Protein AF-A0A7Y3X0Y6-F1 (afdb_monomer_lite)

Radius of gyration: 17.63 Å; chains: 1; bounding box: 47×35×53 Å

Sequence (212 aa):
MYELTIYFALLLGLVPVAFFYVRGGNIFSSQAQSFLPFLYLTAIASLYEFFGSIVAGLDVAIWFRLCGLLEFLALLYFFCSVLPAKIHRLLYGLAIIFAVEFVFFLFYGDMNEELFIDSILNCTTYSLIVASVMYYFVKCFDMLHFERALLDWTVFCFMEGTLFYYSSIFFLFLMAHSVLISSPGNFADYWALNVIAIIVFRTILIFGIWKG

Foldseek 3Di:
DLVVLLLVLLVLLCLLVVLCVVVPVVVADPLLCLLVLVSVLSNVVSVCCVCVCVVVVHDCLVVVLVSLVSNLVSLLSSLPSNDDPVCNVVSVVLVVVLVVLSVCCVVPNDPVCSLVSVLVSLVSSLVSLCSSLVVLVVVCVVPVVVVVSCPQLLSVLLSVLSNQLSVQVNVLSVCLVVCCVPPVPCSSVSCSSNSVSSVSSSVSNSVSSVPD

pLDDT: mean 88.31, std 9.41, range [53.31, 98.31]

Secondary structure (DSSP, 8-state):
-HHHHHHHHHHHHHHHHHHHHHH-GGGS-TTGGGGHHHHHHHHHHHHHIIIIIIIT----HHHHHHHHHHHHHHHHHHHHHHS-HHHHHHHHHHHHHHHHHHHHHHHH--GGGHHHHHHHHHHHHHHHHHHHHHHHHHHHHHTS-HHHHTT-HHHHHHHHHHHHHHHHHHHHHHHHHHHHHH-GGGHHHHHHHHHHHHHHHHHHHHHHHHH-

Structure (mmCIF, N/CA/C/O backbone):
data_AF-A0A7Y3X0Y6-F1
#
_entry.id   AF-A0A7Y3X0Y6-F1
#
loop_
_atom_site.group_PDB
_atom_site.id
_atom_site.type_symbol
_atom_site.label_atom_id
_atom_site.label_alt_id
_atom_site.label_comp_id
_atom_site.label_asym_id
_atom_site.label_entity_id
_atom_site.label_seq_id
_atom_site.pdbx_PDB_ins_code
_atom_site.Cartn_x
_atom_site.Cartn_y
_atom_site.Cartn_z
_atom_site.occupancy
_atom_site.B_iso_or_equiv
_atom_site.auth_seq_id
_atom_site.auth_comp_id
_atom_site.auth_asym_id
_atom_site.auth_atom_id
_atom_site.pdbx_PDB_model_num
ATOM 1 N N . MET A 1 1 ? 1.325 -19.456 -19.340 1.00 61.53 1 MET A N 1
ATOM 2 C CA . MET A 1 1 ? 0.761 -19.464 -17.967 1.00 61.53 1 MET A CA 1
ATOM 3 C C . MET A 1 1 ? 0.825 -18.083 -17.334 1.00 61.53 1 MET A C 1
ATOM 5 O O . MET A 1 1 ? -0.202 -17.643 -16.849 1.00 61.53 1 MET A O 1
ATOM 9 N N . TYR A 1 2 ? 1.965 -17.386 -17.408 1.00 76.25 2 TYR A N 1
ATOM 10 C CA . TYR A 1 2 ? 2.146 -16.022 -16.891 1.00 76.25 2 TYR A CA 1
ATOM 11 C C . TYR A 1 2 ? 1.049 -15.020 -17.313 1.00 76.25 2 TYR A C 1
ATOM 13 O O . TYR A 1 2 ? 0.434 -14.394 -16.457 1.00 76.25 2 TYR A O 1
ATOM 21 N N . GLU A 1 3 ? 0.711 -14.951 -18.605 1.00 81.75 3 GLU A N 1
ATOM 22 C CA . GLU A 1 3 ? -0.336 -14.039 -19.106 1.00 81.75 3 GLU A CA 1
ATOM 23 C C . GLU A 1 3 ? -1.727 -14.321 -18.519 1.00 81.75 3 GLU A C 1
ATOM 25 O O . GLU A 1 3 ? -2.442 -13.400 -18.135 1.00 81.75 3 GLU A O 1
ATOM 30 N N . LEU A 1 4 ? -2.105 -15.599 -18.391 1.00 85.75 4 LEU A N 1
ATOM 31 C CA . LEU A 1 4 ? -3.385 -15.986 -17.789 1.00 85.75 4 LEU A CA 1
ATOM 32 C C . LEU A 1 4 ? -3.462 -15.525 -16.326 1.00 85.75 4 LEU A C 1
ATOM 34 O O . LEU A 1 4 ? -4.505 -15.045 -15.883 1.00 85.75 4 LEU A O 1
ATOM 38 N N . THR A 1 5 ? -2.352 -15.641 -15.595 1.00 86.94 5 THR A N 1
ATOM 39 C CA . THR A 1 5 ? -2.242 -15.188 -14.206 1.00 86.94 5 THR A CA 1
ATOM 40 C C . THR A 1 5 ? -2.407 -13.671 -14.095 1.00 86.94 5 THR A C 1
ATOM 42 O O . THR A 1 5 ? -3.079 -13.211 -13.176 1.00 86.94 5 THR A O 1
ATOM 45 N N . ILE A 1 6 ? -1.875 -12.896 -15.048 1.00 87.25 6 ILE A N 1
ATOM 46 C CA . ILE A 1 6 ? -2.060 -11.436 -15.101 1.00 87.25 6 ILE A CA 1
ATOM 47 C C . ILE A 1 6 ? -3.533 -11.086 -15.314 1.00 87.25 6 ILE A C 1
ATOM 49 O O . ILE A 1 6 ? -4.098 -10.343 -14.517 1.00 87.25 6 ILE A O 1
ATOM 53 N N . TYR A 1 7 ? -4.194 -11.658 -16.327 1.00 90.19 7 TYR A N 1
ATOM 54 C CA . TYR A 1 7 ? -5.618 -11.382 -16.564 1.00 90.19 7 TYR A CA 1
ATOM 55 C C . TYR A 1 7 ? -6.486 -11.749 -15.358 1.00 90.19 7 TYR A C 1
ATOM 57 O O . TYR A 1 7 ? -7.403 -11.009 -14.996 1.00 90.19 7 TYR A O 1
ATOM 65 N N . PHE A 1 8 ? -6.175 -12.869 -14.703 1.00 92.12 8 PHE A N 1
ATOM 66 C CA . PHE A 1 8 ? -6.854 -13.271 -13.479 1.00 92.12 8 PHE A CA 1
ATOM 67 C C . PHE A 1 8 ? -6.624 -12.275 -12.336 1.00 92.12 8 PHE A C 1
ATOM 69 O O . PHE A 1 8 ? -7.583 -11.881 -11.669 1.00 92.12 8 PHE A O 1
ATOM 76 N N . ALA A 1 9 ? -5.382 -11.818 -12.140 1.00 91.75 9 ALA A N 1
ATOM 77 C CA . ALA A 1 9 ? -5.068 -10.787 -11.162 1.00 91.75 9 ALA A CA 1
ATOM 78 C C . ALA A 1 9 ? -5.879 -9.518 -11.443 1.00 91.75 9 ALA A C 1
ATOM 80 O O . ALA A 1 9 ? -6.598 -9.071 -10.552 1.00 91.75 9 ALA A O 1
ATOM 81 N N . LEU A 1 10 ? -5.853 -8.991 -12.673 1.00 91.19 10 LEU A N 1
ATOM 82 C CA . LEU A 1 10 ? -6.582 -7.784 -13.083 1.00 91.19 10 LEU A CA 1
ATOM 83 C C . LEU A 1 10 ? -8.082 -7.875 -12.785 1.00 91.19 10 LEU A C 1
ATOM 85 O O . LEU A 1 10 ? -8.639 -6.970 -12.163 1.00 91.19 10 LEU A O 1
ATOM 89 N N . LEU A 1 11 ? -8.721 -8.993 -13.140 1.00 92.38 11 LEU A N 1
ATOM 90 C CA . LEU A 1 11 ? -10.133 -9.231 -12.833 1.00 92.38 11 LEU A CA 1
ATOM 91 C C . LEU A 1 11 ? -10.400 -9.217 -11.324 1.00 92.38 11 LEU A C 1
ATOM 93 O O . LEU A 1 11 ? -11.337 -8.555 -10.874 1.00 92.38 11 LEU A O 1
ATOM 97 N N . LEU A 1 12 ? -9.549 -9.874 -10.528 1.00 92.88 12 LEU A N 1
ATOM 98 C CA . LEU A 1 12 ? -9.654 -9.847 -9.067 1.00 92.88 12 LEU A CA 1
ATOM 99 C C . LEU A 1 12 ? -9.509 -8.443 -8.474 1.00 92.88 12 LEU A C 1
ATOM 101 O O . LEU A 1 12 ? -9.930 -8.236 -7.344 1.00 92.88 12 LEU A O 1
ATOM 105 N N . GLY A 1 13 ? -8.941 -7.473 -9.193 1.00 90.19 13 GLY A N 1
ATOM 106 C CA . GLY A 1 13 ? -8.847 -6.090 -8.717 1.00 90.19 13 GLY A CA 1
ATOM 107 C C . GLY A 1 13 ? -10.196 -5.382 -8.633 1.00 90.19 13 GLY A C 1
ATOM 108 O O . GLY A 1 13 ? -10.366 -4.471 -7.828 1.00 90.19 13 GLY A O 1
ATOM 109 N N . LEU A 1 14 ? -11.174 -5.826 -9.426 1.00 93.19 14 LEU A N 1
ATOM 110 C CA . LEU A 1 14 ? -12.517 -5.239 -9.481 1.00 93.19 14 LEU A CA 1
ATOM 111 C C . LEU A 1 14 ? -13.475 -5.881 -8.471 1.00 93.19 14 LEU A C 1
ATOM 113 O O . LEU A 1 14 ? -14.423 -5.247 -8.005 1.00 93.19 14 LEU A O 1
ATOM 117 N N . VAL A 1 15 ? -13.227 -7.148 -8.127 1.00 92.62 15 VAL A N 1
ATOM 118 C CA . VAL A 1 15 ? -14.118 -7.964 -7.292 1.00 92.62 15 VAL A CA 1
ATOM 119 C C . VAL A 1 15 ? -14.339 -7.370 -5.892 1.00 92.62 15 VAL A C 1
ATOM 121 O O . VAL A 1 15 ? -15.501 -7.286 -5.494 1.00 92.62 15 VAL A O 1
ATOM 124 N N . PRO A 1 16 ? -13.314 -6.902 -5.149 1.00 89.50 16 PRO A N 1
ATOM 125 C CA . PRO A 1 16 ? -13.515 -6.308 -3.830 1.00 89.50 16 PRO A CA 1
ATOM 126 C C . PRO A 1 16 ? -14.486 -5.117 -3.843 1.00 89.50 16 PRO A C 1
ATOM 128 O O . PRO A 1 16 ? -15.364 -5.030 -2.985 1.00 89.50 16 PRO A O 1
ATOM 131 N N . VAL A 1 17 ? -14.379 -4.234 -4.846 1.00 90.50 17 VAL A N 1
ATOM 132 C CA . VAL A 1 17 ? -15.280 -3.079 -5.012 1.00 90.50 17 VAL A CA 1
ATOM 133 C C . VAL A 1 17 ? -16.704 -3.542 -5.307 1.00 90.50 17 VAL A C 1
ATOM 135 O O . VAL A 1 17 ? -17.650 -3.068 -4.679 1.00 90.50 17 VAL A O 1
ATOM 138 N N . ALA A 1 18 ? -16.870 -4.498 -6.225 1.00 89.75 18 ALA A N 1
ATOM 139 C CA . ALA A 1 18 ? -18.183 -5.047 -6.548 1.00 89.75 18 ALA A CA 1
ATOM 140 C C . ALA A 1 18 ? -18.858 -5.668 -5.311 1.00 89.75 18 ALA A C 1
ATOM 142 O O . ALA A 1 18 ? -20.023 -5.383 -5.034 1.00 89.75 18 ALA A O 1
ATOM 143 N N . PHE A 1 19 ? -18.115 -6.454 -4.526 1.00 87.12 19 PHE A N 1
ATOM 144 C CA . PHE A 1 19 ? -18.614 -7.054 -3.286 1.00 87.12 19 PHE A CA 1
ATOM 145 C C . PHE A 1 19 ? -19.021 -6.006 -2.248 1.00 87.12 19 PHE A C 1
ATOM 147 O O . PHE A 1 19 ? -20.079 -6.147 -1.631 1.00 87.12 19 PHE A O 1
ATOM 154 N N . PHE A 1 20 ? -18.228 -4.943 -2.087 1.00 85.81 20 PHE A N 1
ATOM 155 C CA . PHE A 1 20 ? -18.547 -3.853 -1.168 1.00 85.81 20 PHE A CA 1
ATOM 156 C C . PHE A 1 20 ? -19.907 -3.208 -1.490 1.00 85.81 20 PHE A C 1
ATOM 158 O O . PHE A 1 20 ? -20.727 -3.003 -0.592 1.00 85.81 20 PHE A O 1
ATOM 165 N N . TYR A 1 21 ? -20.195 -2.947 -2.770 1.00 85.56 21 TYR A N 1
ATOM 166 C CA . TYR A 1 21 ? -21.482 -2.375 -3.181 1.00 85.56 21 TYR A CA 1
ATOM 167 C C . TYR A 1 21 ? -22.651 -3.355 -3.060 1.00 85.56 21 TYR A C 1
ATOM 169 O O . TYR A 1 21 ? -23.726 -2.952 -2.618 1.00 85.56 21 TYR A O 1
ATOM 177 N N . VAL A 1 22 ? -22.454 -4.634 -3.401 1.00 85.81 22 VAL A N 1
ATOM 178 C CA . VAL A 1 22 ? -23.507 -5.662 -3.295 1.00 85.81 22 VAL A CA 1
ATOM 179 C C . VAL A 1 22 ? -23.954 -5.861 -1.847 1.00 85.81 22 VAL A C 1
ATOM 181 O O . VAL A 1 22 ? -25.141 -6.066 -1.598 1.00 85.81 22 VAL A O 1
ATOM 184 N N . ARG A 1 23 ? -23.034 -5.771 -0.879 1.00 80.19 23 ARG A N 1
ATOM 185 C CA . ARG A 1 23 ? -23.366 -5.944 0.542 1.00 80.19 23 ARG A CA 1
ATOM 186 C C . ARG A 1 23 ? -24.032 -4.719 1.177 1.00 80.19 23 ARG A C 1
ATOM 188 O O . ARG A 1 23 ? -24.592 -4.840 2.257 1.00 80.19 23 ARG A O 1
ATOM 195 N N . GLY A 1 24 ? -24.015 -3.566 0.507 1.00 67.00 24 GLY A N 1
ATOM 196 C CA . GLY A 1 24 ? -24.513 -2.303 1.043 1.00 67.00 24 GLY A CA 1
ATOM 197 C C . GLY A 1 24 ? -23.508 -1.676 2.011 1.00 67.00 24 GLY A C 1
ATOM 198 O O . GLY A 1 24 ? -23.430 -2.053 3.176 1.00 67.00 24 GLY A O 1
ATOM 199 N N . GLY A 1 25 ? -22.767 -0.666 1.540 1.00 66.06 25 GLY A N 1
ATOM 200 C CA . GLY A 1 25 ? -21.660 -0.015 2.265 1.00 66.06 25 GLY A CA 1
ATOM 201 C C . GLY A 1 25 ? -21.977 0.527 3.674 1.00 66.06 25 GLY A C 1
ATOM 202 O O . GLY A 1 25 ? -21.060 0.804 4.445 1.00 66.06 25 GLY A O 1
ATOM 203 N N . ASN A 1 26 ? -23.261 0.634 4.031 1.00 64.06 26 ASN A N 1
ATOM 204 C CA . ASN A 1 26 ? -23.749 1.074 5.342 1.00 64.06 26 ASN A CA 1
ATOM 205 C C . ASN A 1 26 ? -23.621 0.014 6.453 1.00 64.06 26 ASN A C 1
ATOM 207 O O . ASN A 1 26 ? -23.866 0.337 7.611 1.00 64.06 26 ASN A O 1
ATOM 211 N N . ILE A 1 27 ? -23.278 -1.236 6.119 1.00 73.62 27 ILE A N 1
ATOM 212 C CA . ILE A 1 27 ? -23.061 -2.308 7.108 1.00 73.62 27 ILE A CA 1
ATOM 213 C C . ILE A 1 27 ? -21.668 -2.200 7.752 1.00 73.62 27 ILE A C 1
ATOM 215 O O . ILE A 1 27 ? -21.468 -2.636 8.884 1.00 73.62 27 ILE A O 1
ATOM 219 N N . PHE A 1 28 ? -20.713 -1.576 7.059 1.00 77.62 28 PHE A N 1
ATOM 220 C CA . PHE A 1 28 ? -19.331 -1.468 7.515 1.00 77.62 28 PHE A CA 1
ATOM 221 C C . PHE A 1 28 ? -19.156 -0.365 8.561 1.00 77.62 28 PHE A C 1
ATOM 223 O O . PHE A 1 28 ? -19.753 0.709 8.466 1.00 77.62 28 PHE A O 1
ATOM 230 N N . SER A 1 29 ? -18.285 -0.616 9.540 1.00 78.62 29 SER A N 1
ATOM 231 C CA . SER A 1 29 ? -17.882 0.393 10.519 1.00 78.62 29 SER A CA 1
ATOM 232 C C . SER A 1 29 ? -17.194 1.582 9.828 1.00 78.62 29 SER A C 1
ATOM 234 O O . SER A 1 29 ? -16.649 1.456 8.729 1.00 78.62 29 SER A O 1
ATOM 236 N N . SER A 1 30 ? -17.149 2.747 10.482 1.00 80.12 30 SER A N 1
ATOM 237 C CA . SER A 1 30 ? -16.399 3.901 9.958 1.00 80.12 30 SER A CA 1
ATOM 238 C C . SER A 1 30 ? -14.904 3.604 9.780 1.00 80.12 30 SER A C 1
ATOM 240 O O . SER A 1 30 ? -14.264 4.164 8.892 1.00 80.12 30 SER A O 1
ATOM 242 N N . GLN A 1 31 ? -14.353 2.695 10.590 1.00 80.94 31 GLN A N 1
ATOM 243 C CA . GLN A 1 31 ? -12.973 2.227 10.474 1.00 80.94 31 GLN A CA 1
ATOM 244 C C . GLN A 1 31 ? -12.796 1.331 9.247 1.00 80.94 31 GLN A C 1
ATOM 246 O O . GLN A 1 31 ? -11.868 1.546 8.473 1.00 80.94 31 GLN A O 1
ATOM 251 N N . ALA A 1 32 ? -13.713 0.397 9.001 1.00 81.19 32 ALA A N 1
ATOM 252 C CA . ALA A 1 32 ? -13.716 -0.406 7.785 1.00 81.19 32 ALA A CA 1
ATOM 253 C C . ALA A 1 32 ? -13.906 0.471 6.535 1.00 81.19 32 ALA A C 1
ATOM 255 O O . ALA A 1 32 ? -13.242 0.275 5.531 1.00 81.19 32 ALA A O 1
ATOM 256 N N . GLN A 1 33 ? -14.703 1.536 6.577 1.00 86.88 33 GLN A N 1
ATOM 257 C CA . GLN A 1 33 ? -14.815 2.435 5.420 1.00 86.88 33 GLN A CA 1
ATOM 258 C C . GLN A 1 33 ? -13.504 3.172 5.080 1.00 86.88 33 GLN A C 1
ATOM 260 O O . GLN A 1 33 ? -13.340 3.644 3.955 1.00 86.88 33 GLN A O 1
ATOM 265 N N . SER A 1 34 ? -12.535 3.235 6.001 1.00 89.56 34 SER A N 1
ATOM 266 C CA . SER A 1 34 ? -11.275 3.946 5.767 1.00 89.56 34 SER A CA 1
ATOM 267 C C . SER A 1 34 ? -10.319 3.257 4.780 1.00 89.56 34 SER A C 1
ATOM 269 O O . SER A 1 34 ? -9.440 3.933 4.250 1.00 89.56 34 SER A O 1
ATOM 271 N N . PHE A 1 35 ? -10.498 1.965 4.452 1.00 90.00 35 PHE A N 1
ATOM 272 C CA . PHE A 1 35 ? -9.704 1.312 3.391 1.00 90.00 35 PHE A CA 1
ATOM 273 C C . PHE A 1 35 ? -10.297 1.508 1.983 1.00 90.00 35 PHE A C 1
ATOM 275 O O . PHE A 1 35 ? -9.679 1.115 0.993 1.00 90.00 35 PHE A O 1
ATOM 282 N N . LEU A 1 36 ? -11.470 2.142 1.848 1.00 91.75 36 LEU A N 1
ATOM 283 C CA . LEU A 1 36 ? -12.112 2.371 0.547 1.00 91.75 36 LEU A CA 1
ATOM 284 C C . LEU A 1 36 ? -11.246 3.114 -0.478 1.00 91.75 36 LEU A C 1
ATOM 286 O O . LEU A 1 36 ? -11.256 2.696 -1.637 1.00 91.75 36 LEU A O 1
ATOM 290 N N . PRO A 1 37 ? -10.475 4.161 -0.117 1.00 94.69 37 PRO A N 1
ATOM 291 C CA . PRO A 1 37 ? -9.575 4.806 -1.070 1.00 94.69 37 PRO A CA 1
ATOM 292 C C . PRO A 1 37 ? -8.598 3.811 -1.707 1.00 94.69 37 PRO A C 1
ATOM 294 O O . PRO A 1 37 ? -8.407 3.831 -2.920 1.00 94.69 37 PRO A O 1
ATOM 297 N N . PHE A 1 38 ? -8.057 2.887 -0.910 1.00 94.62 38 PHE A N 1
ATOM 298 C CA . PHE A 1 38 ? -7.160 1.834 -1.385 1.00 94.62 38 PHE A CA 1
ATOM 299 C C . PHE A 1 38 ? -7.887 0.839 -2.306 1.00 94.62 38 PHE A C 1
ATOM 301 O O . PHE A 1 38 ? -7.361 0.427 -3.341 1.00 94.62 38 PHE A O 1
ATOM 308 N N . LEU A 1 39 ? -9.130 0.487 -1.964 1.00 93.50 39 LEU A N 1
ATOM 309 C CA . LEU A 1 39 ? -9.974 -0.405 -2.760 1.00 93.50 39 LEU A CA 1
ATOM 310 C C . LEU A 1 39 ? -10.259 0.167 -4.157 1.00 93.50 39 LEU A C 1
ATOM 312 O O . LEU A 1 39 ? -10.081 -0.518 -5.165 1.00 93.50 39 LEU A O 1
ATOM 316 N N . TYR A 1 40 ? -10.680 1.433 -4.214 1.00 94.44 40 TYR A N 1
ATOM 317 C CA . TYR A 1 40 ? -10.942 2.119 -5.476 1.00 94.44 40 TYR A CA 1
ATOM 318 C C . TYR A 1 40 ? -9.671 2.275 -6.293 1.00 94.44 40 TYR A C 1
ATOM 320 O O . TYR A 1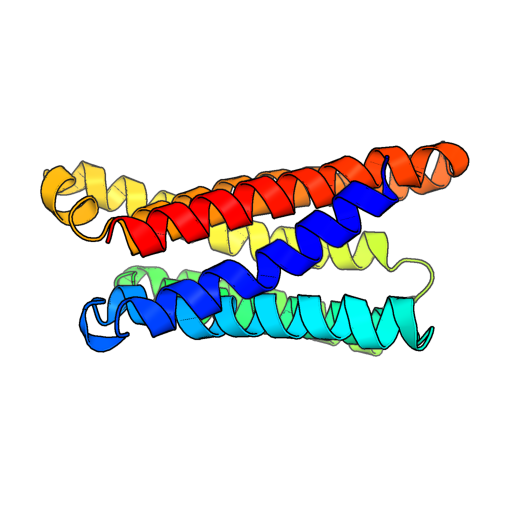 40 ? -9.700 2.034 -7.497 1.00 94.44 40 TYR A O 1
ATOM 328 N N . LEU A 1 41 ? -8.555 2.616 -5.648 1.00 94.75 41 LEU A N 1
ATOM 329 C CA . LEU A 1 41 ? -7.272 2.723 -6.324 1.00 94.75 41 LEU A CA 1
ATOM 330 C C . LEU A 1 41 ? -6.856 1.390 -6.956 1.00 94.75 41 LEU A C 1
ATOM 332 O O . LEU A 1 41 ? -6.487 1.371 -8.124 1.00 94.75 41 LEU A O 1
ATOM 336 N N . THR A 1 42 ? -7.018 0.273 -6.243 1.00 93.00 42 THR A N 1
ATOM 337 C CA . THR A 1 42 ? -6.726 -1.075 -6.765 1.00 93.00 42 THR A CA 1
ATOM 338 C C . THR A 1 42 ? -7.568 -1.404 -8.003 1.00 93.00 42 THR A C 1
ATOM 340 O O . THR A 1 42 ? -7.062 -1.959 -8.986 1.00 93.00 42 THR A O 1
ATOM 343 N N . ALA A 1 43 ? -8.855 -1.051 -7.980 1.00 94.38 43 ALA A N 1
ATOM 344 C CA . ALA A 1 43 ? -9.749 -1.266 -9.112 1.00 94.38 43 ALA A CA 1
ATOM 345 C C . ALA A 1 43 ? -9.388 -0.368 -10.304 1.00 94.38 43 ALA A C 1
ATOM 347 O O . ALA A 1 43 ? -9.289 -0.859 -11.427 1.00 94.38 43 ALA A O 1
ATOM 348 N N . ILE A 1 44 ? -9.137 0.923 -10.067 1.00 93.81 44 ILE A N 1
ATOM 349 C CA . ILE A 1 44 ? -8.737 1.887 -11.102 1.00 93.81 44 ILE A CA 1
ATOM 350 C C . ILE A 1 44 ? -7.402 1.477 -11.730 1.00 93.81 44 ILE A C 1
ATOM 352 O O . ILE A 1 44 ? -7.297 1.464 -12.954 1.00 93.81 44 ILE A O 1
ATOM 356 N N . ALA A 1 45 ? -6.415 1.084 -10.922 1.00 91.62 45 ALA A N 1
ATOM 357 C CA . ALA A 1 45 ? -5.131 0.591 -11.405 1.00 91.62 45 ALA A CA 1
ATOM 358 C C . ALA A 1 45 ? -5.310 -0.649 -12.292 1.00 91.62 45 ALA A C 1
ATOM 360 O O . ALA A 1 45 ? -4.748 -0.702 -13.380 1.00 91.62 45 ALA A O 1
ATOM 361 N N . SER A 1 46 ? -6.173 -1.591 -11.894 1.00 92.25 46 SER A N 1
ATOM 362 C CA . SER A 1 46 ? -6.451 -2.797 -12.689 1.00 92.25 46 SER A CA 1
ATOM 363 C C . SER A 1 46 ? -7.169 -2.484 -14.010 1.00 92.25 46 SER A C 1
ATOM 365 O O . SER A 1 46 ? -6.866 -3.089 -15.036 1.00 92.25 46 SER A O 1
ATOM 367 N N . LEU A 1 47 ? -8.103 -1.524 -14.016 1.00 92.38 47 LEU A N 1
ATOM 368 C CA . LEU A 1 47 ? -8.741 -1.057 -15.252 1.00 92.38 47 LEU A CA 1
ATOM 369 C C . LEU A 1 47 ? -7.731 -0.366 -16.167 1.00 92.38 47 LEU A C 1
ATOM 371 O O . LEU A 1 47 ? -7.728 -0.618 -17.369 1.00 92.38 47 LEU A O 1
ATOM 375 N N . TYR A 1 48 ? -6.881 0.497 -15.613 1.00 90.38 48 TYR A N 1
ATOM 376 C CA . TYR A 1 48 ? -5.881 1.210 -16.396 1.00 90.38 48 TYR A CA 1
ATOM 377 C C . TYR A 1 48 ? -4.830 0.262 -16.970 1.00 90.38 48 TYR A C 1
ATOM 379 O O . TYR A 1 48 ? -4.476 0.383 -18.136 1.00 90.38 48 TYR A O 1
ATOM 387 N N . GLU A 1 49 ? -4.360 -0.716 -16.203 1.00 88.56 49 GLU A N 1
ATOM 388 C CA . GLU A 1 49 ? -3.415 -1.711 -16.705 1.00 88.56 49 GLU A CA 1
ATOM 389 C C . GLU A 1 49 ? -4.035 -2.527 -17.851 1.00 88.56 49 GLU A C 1
ATOM 391 O O . GLU A 1 49 ? -3.414 -2.699 -18.900 1.00 88.56 49 GLU A O 1
ATOM 396 N N . PHE A 1 50 ? -5.305 -2.924 -17.727 1.00 89.69 50 PHE A N 1
ATOM 397 C CA . PHE A 1 50 ? -6.009 -3.622 -18.801 1.00 89.69 50 PHE A CA 1
ATOM 398 C C . PHE A 1 50 ? -6.215 -2.748 -20.053 1.00 89.69 50 PHE A C 1
ATOM 400 O O . PHE A 1 50 ? -5.817 -3.126 -21.153 1.00 89.69 50 PHE A O 1
ATOM 407 N N . PHE A 1 51 ? -6.836 -1.574 -19.915 1.00 89.75 51 PHE A N 1
ATOM 408 C CA . PHE A 1 51 ? -7.199 -0.737 -21.064 1.00 89.75 51 PHE A CA 1
ATOM 409 C C . PHE A 1 51 ? -6.034 0.100 -21.598 1.00 89.75 51 PHE A C 1
ATOM 411 O O . PHE A 1 51 ? -5.859 0.218 -22.808 1.00 89.75 51 PHE A O 1
ATOM 418 N N . GLY A 1 52 ? -5.249 0.698 -20.709 1.00 85.75 52 GLY A N 1
ATOM 419 C CA . GLY A 1 52 ? -4.127 1.564 -21.052 1.00 85.75 52 GLY A CA 1
ATOM 420 C C . GLY A 1 52 ? -2.917 0.771 -21.528 1.00 85.75 52 GLY A C 1
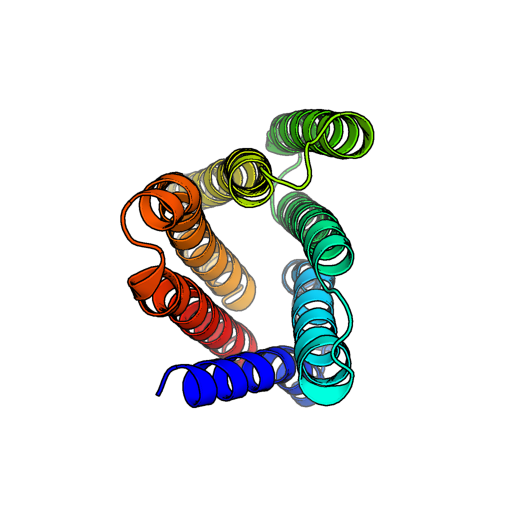ATOM 421 O O . GLY A 1 52 ? -2.417 1.028 -22.620 1.00 85.75 52 GLY A O 1
ATOM 422 N N . SER A 1 53 ? -2.476 -0.218 -20.747 1.00 85.56 53 SER A N 1
ATOM 423 C CA . SER A 1 53 ? -1.268 -0.980 -21.085 1.00 85.56 53 SER A CA 1
ATOM 424 C C . SER A 1 53 ? -1.538 -2.042 -22.144 1.00 85.56 53 SER A C 1
ATOM 426 O O . SER A 1 53 ? -0.964 -1.992 -23.227 1.00 85.56 53 SER A O 1
ATOM 428 N N . ILE A 1 54 ? -2.444 -2.987 -21.866 1.00 85.56 54 ILE A N 1
ATOM 429 C CA . ILE A 1 54 ? -2.610 -4.174 -22.718 1.00 85.56 54 ILE A CA 1
ATOM 430 C C . ILE A 1 54 ? -3.325 -3.828 -24.028 1.00 85.56 54 ILE A C 1
ATOM 432 O O . ILE A 1 54 ? -2.883 -4.242 -25.097 1.00 85.56 54 ILE A O 1
ATOM 436 N N . VAL A 1 55 ? -4.433 -3.080 -23.965 1.00 87.81 55 VAL A N 1
ATOM 437 C CA . VAL A 1 55 ? -5.228 -2.764 -25.166 1.00 87.81 55 VAL A CA 1
ATOM 438 C C . VAL A 1 55 ? -4.622 -1.611 -25.969 1.00 87.81 55 VAL A C 1
ATOM 440 O O . VAL A 1 55 ? -4.549 -1.703 -27.194 1.00 87.81 55 VAL A O 1
ATOM 443 N N . ALA A 1 56 ? -4.212 -0.524 -25.308 1.00 86.62 56 ALA A N 1
ATOM 444 C CA . ALA A 1 56 ? -3.746 0.689 -25.982 1.00 86.62 56 ALA A CA 1
ATOM 445 C C . ALA A 1 56 ? -2.215 0.797 -26.124 1.00 86.62 56 ALA A C 1
ATOM 447 O O . ALA A 1 56 ? -1.753 1.662 -26.868 1.00 86.62 56 ALA A O 1
ATOM 448 N N . GLY A 1 57 ? -1.429 -0.057 -25.456 1.00 84.06 57 GLY A N 1
ATOM 449 C CA . GLY A 1 57 ? 0.036 -0.041 -25.539 1.00 84.06 57 GLY A CA 1
ATOM 450 C C . GLY A 1 57 ? 0.677 1.225 -24.964 1.00 84.06 57 GLY A C 1
ATOM 451 O O . GLY A 1 57 ? 1.764 1.605 -25.398 1.00 84.06 57 GLY A O 1
ATOM 452 N N . LEU A 1 58 ? -0.007 1.922 -24.050 1.00 85.69 58 LEU A N 1
ATOM 453 C CA . LEU A 1 58 ? 0.501 3.151 -23.445 1.00 85.69 58 LEU A CA 1
ATOM 454 C C . LEU A 1 58 ? 1.635 2.844 -22.467 1.00 85.69 58 LEU A C 1
ATOM 456 O O . LEU A 1 58 ? 1.580 1.860 -21.725 1.00 85.69 58 LEU A O 1
ATOM 460 N N . ASP A 1 59 ? 2.629 3.733 -22.436 1.00 80.31 59 ASP A N 1
ATOM 461 C CA . ASP A 1 59 ? 3.641 3.715 -21.388 1.00 80.31 59 ASP A CA 1
ATOM 462 C C . ASP A 1 59 ? 2.975 3.951 -20.026 1.00 80.31 59 ASP A C 1
ATOM 464 O O . ASP A 1 59 ? 2.220 4.902 -19.811 1.00 80.31 59 ASP A O 1
ATOM 468 N N . VAL A 1 60 ? 3.249 3.025 -19.121 1.00 80.00 60 VAL A N 1
ATOM 469 C CA . VAL A 1 60 ? 2.635 2.885 -17.808 1.00 80.00 60 VAL A CA 1
ATOM 470 C C . VAL A 1 60 ? 3.566 3.331 -16.683 1.00 80.00 60 VAL A C 1
ATOM 472 O O . VAL A 1 60 ? 3.110 3.411 -15.545 1.00 80.00 60 VAL A O 1
ATOM 475 N N . ALA A 1 61 ? 4.833 3.661 -16.957 1.00 80.06 61 ALA A N 1
ATOM 476 C CA . ALA A 1 61 ? 5.823 3.953 -15.916 1.00 80.06 61 ALA A CA 1
ATOM 477 C C . ALA A 1 61 ? 5.386 5.109 -14.995 1.00 80.06 61 ALA A C 1
ATOM 479 O O . ALA A 1 61 ? 5.304 4.965 -13.772 1.00 80.06 61 ALA A O 1
ATOM 480 N N . ILE A 1 62 ? 4.996 6.246 -15.584 1.00 79.69 62 ILE A N 1
ATOM 481 C CA . ILE A 1 62 ? 4.508 7.417 -14.832 1.00 79.69 62 ILE A CA 1
ATOM 482 C C . ILE A 1 62 ? 3.219 7.083 -14.070 1.00 79.69 62 ILE A C 1
ATOM 484 O O . ILE A 1 62 ? 3.031 7.524 -12.934 1.00 79.69 62 ILE A O 1
ATOM 488 N N . TRP A 1 63 ? 2.334 6.293 -14.682 1.00 85.00 63 TRP A N 1
ATOM 489 C CA . TRP A 1 63 ? 1.081 5.882 -14.060 1.00 85.00 63 TRP A CA 1
ATOM 490 C C . TRP A 1 63 ? 1.313 4.997 -12.831 1.00 85.00 63 TRP A C 1
ATOM 492 O O . TRP A 1 63 ? 0.717 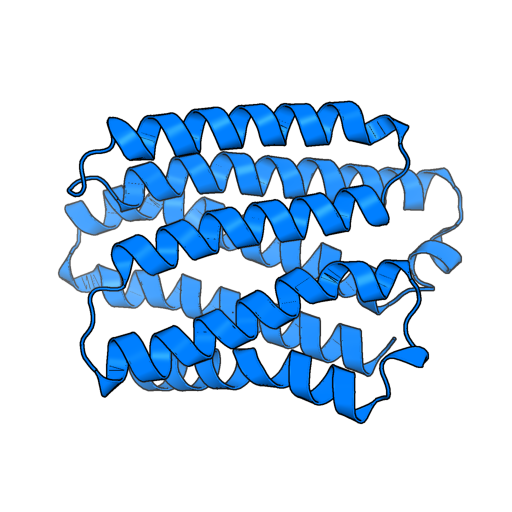5.251 -11.784 1.00 85.00 63 TRP A O 1
ATOM 502 N N . PHE A 1 64 ? 2.205 4.009 -12.920 1.00 82.69 64 PHE A N 1
ATOM 503 C CA . PHE A 1 64 ? 2.557 3.152 -11.788 1.00 82.69 64 PHE A CA 1
ATOM 504 C C . PHE A 1 64 ? 3.224 3.943 -10.662 1.00 82.69 64 PHE A C 1
ATOM 506 O O . PHE A 1 64 ? 2.874 3.747 -9.499 1.00 82.69 64 PHE A O 1
ATOM 513 N N . ARG A 1 65 ? 4.089 4.914 -10.984 1.00 86.50 65 ARG A N 1
ATOM 514 C CA . ARG A 1 65 ? 4.685 5.801 -9.973 1.00 86.50 65 ARG A CA 1
ATOM 515 C C . ARG A 1 65 ? 3.635 6.651 -9.253 1.00 86.50 65 ARG A C 1
ATOM 517 O O . ARG A 1 65 ? 3.685 6.797 -8.032 1.00 86.50 65 ARG A O 1
ATOM 524 N N . LEU A 1 66 ? 2.656 7.183 -9.989 1.00 89.81 66 LEU A N 1
ATOM 525 C CA . LEU A 1 66 ? 1.531 7.907 -9.394 1.00 89.81 66 LEU A CA 1
ATOM 526 C C . LEU A 1 66 ? 0.657 6.983 -8.533 1.00 89.81 66 LEU A C 1
ATOM 528 O O . LEU A 1 66 ? 0.245 7.384 -7.445 1.00 89.81 66 LEU A O 1
ATOM 532 N N . CYS A 1 67 ? 0.409 5.750 -8.982 1.00 90.81 67 CYS A N 1
ATOM 533 C CA . CYS A 1 67 ? -0.303 4.749 -8.189 1.00 90.81 67 CYS A CA 1
ATOM 534 C C . CYS A 1 67 ? 0.432 4.461 -6.878 1.00 90.81 67 CYS A C 1
ATOM 536 O O . CYS A 1 67 ? -0.213 4.488 -5.840 1.00 90.81 67 CYS A O 1
ATOM 538 N N . GLY A 1 68 ? 1.760 4.312 -6.890 1.00 92.06 68 GLY A N 1
ATOM 539 C CA . GLY A 1 68 ? 2.555 4.122 -5.671 1.00 92.06 68 GLY A CA 1
ATOM 540 C C . GLY A 1 68 ? 2.394 5.262 -4.656 1.00 92.06 68 GLY A C 1
ATOM 541 O O . GLY A 1 68 ? 2.201 5.015 -3.465 1.00 92.06 68 GLY A O 1
ATOM 542 N N . LEU A 1 69 ? 2.375 6.522 -5.114 1.00 95.25 69 LEU A N 1
ATOM 543 C CA . LEU A 1 69 ? 2.077 7.673 -4.249 1.00 95.25 69 LEU A CA 1
ATOM 544 C C . LEU A 1 69 ? 0.661 7.591 -3.663 1.00 95.25 69 LEU A C 1
ATOM 546 O O . LEU A 1 69 ? 0.465 7.791 -2.463 1.00 95.25 69 LEU A O 1
ATOM 550 N N . LEU A 1 70 ? -0.337 7.327 -4.506 1.00 96.31 70 LEU A N 1
ATOM 551 C CA . LEU A 1 70 ? -1.732 7.251 -4.075 1.00 96.31 70 LEU A CA 1
ATOM 552 C C . LEU A 1 70 ? -1.971 6.070 -3.125 1.00 96.31 70 LEU A C 1
ATOM 554 O O . LEU A 1 70 ? -2.745 6.207 -2.179 1.00 96.31 70 LEU A O 1
ATOM 558 N N . GLU A 1 71 ? -1.284 4.945 -3.329 1.00 95.69 71 GLU A N 1
ATOM 559 C CA . GLU A 1 71 ? -1.323 3.773 -2.454 1.00 95.69 71 GLU A CA 1
ATOM 560 C C . GLU A 1 71 ? -0.765 4.124 -1.081 1.00 95.69 71 GLU A C 1
ATOM 562 O O . GLU A 1 71 ? -1.432 3.891 -0.071 1.00 95.69 71 GLU A O 1
ATOM 567 N N . PHE A 1 72 ? 0.405 4.766 -1.037 1.00 97.31 72 PHE A N 1
ATOM 568 C CA . PHE A 1 72 ? 0.998 5.233 0.210 1.00 97.31 72 PHE A CA 1
ATOM 569 C C . PHE A 1 72 ? 0.049 6.166 0.974 1.00 97.31 72 PHE A C 1
ATOM 571 O O . PHE A 1 72 ? -0.180 5.987 2.173 1.00 97.31 72 PHE A O 1
ATOM 578 N N . LEU A 1 73 ? -0.554 7.141 0.287 1.00 97.50 73 LEU A N 1
ATOM 579 C CA . LEU A 1 73 ? -1.498 8.078 0.900 1.00 97.50 73 LEU A CA 1
ATOM 580 C C . LEU A 1 73 ? -2.775 7.384 1.391 1.00 97.50 73 LEU A C 1
ATOM 582 O O . LEU A 1 73 ? -3.264 7.707 2.475 1.00 97.50 73 LEU A O 1
ATOM 586 N N . ALA A 1 74 ? -3.302 6.421 0.633 1.00 97.44 74 ALA A N 1
ATOM 587 C CA . ALA A 1 74 ? -4.470 5.641 1.027 1.00 97.44 74 ALA A CA 1
ATOM 588 C C . ALA A 1 74 ? -4.189 4.787 2.274 1.00 97.44 74 ALA A C 1
ATOM 590 O O . ALA A 1 74 ? -5.011 4.746 3.191 1.00 97.44 74 ALA A O 1
ATOM 591 N N . LEU A 1 75 ? -3.011 4.162 2.347 1.00 97.75 75 LEU A N 1
ATOM 592 C CA . LEU A 1 75 ? -2.567 3.404 3.517 1.00 97.75 75 LEU A CA 1
ATOM 593 C C . LEU A 1 75 ? -2.350 4.302 4.733 1.00 97.75 75 LEU A C 1
ATOM 595 O O . LEU A 1 75 ? -2.802 3.974 5.829 1.00 97.75 75 LEU A O 1
ATOM 599 N N . LEU A 1 76 ? -1.703 5.455 4.554 1.00 97.94 76 LEU A N 1
ATOM 600 C CA . LEU A 1 76 ? -1.520 6.434 5.622 1.00 97.94 76 LEU A CA 1
ATOM 601 C C . LEU A 1 76 ? -2.871 6.898 6.177 1.00 97.94 76 LEU A C 1
ATOM 603 O O . LEU A 1 76 ? -3.064 6.927 7.393 1.00 97.94 76 LEU A O 1
ATOM 607 N N . TYR A 1 77 ? -3.816 7.224 5.293 1.00 97.06 77 TYR A N 1
ATOM 608 C CA . TYR A 1 77 ? -5.175 7.597 5.672 1.00 97.06 77 TYR A CA 1
ATOM 609 C C . TYR A 1 77 ? -5.874 6.485 6.465 1.00 97.06 77 TYR A C 1
ATOM 611 O O . TYR A 1 77 ? -6.432 6.754 7.534 1.00 97.06 77 TYR A O 1
ATOM 619 N N . PHE A 1 78 ? -5.796 5.240 5.988 1.00 96.56 78 PHE A N 1
ATOM 620 C CA . PHE A 1 78 ? -6.336 4.076 6.686 1.00 96.56 78 PHE A CA 1
ATOM 621 C C . PHE A 1 78 ? -5.737 3.938 8.095 1.00 96.56 78 PHE A C 1
ATOM 623 O O . PHE A 1 78 ? -6.468 3.934 9.087 1.00 96.56 78 PHE A O 1
ATOM 630 N N . PHE A 1 79 ? -4.407 3.904 8.221 1.00 95.94 79 PHE A N 1
ATOM 631 C CA . PHE A 1 79 ? -3.758 3.706 9.519 1.00 95.94 79 PHE A CA 1
ATOM 632 C C . PHE A 1 79 ? -4.013 4.861 10.490 1.00 95.94 79 PHE A C 1
ATOM 634 O O . PHE A 1 79 ? -4.243 4.613 11.672 1.00 95.94 79 PHE A O 1
ATOM 641 N N . CYS A 1 80 ? -4.057 6.110 10.023 1.00 95.56 80 CYS A N 1
ATOM 642 C CA . CYS A 1 80 ? -4.440 7.246 10.865 1.00 95.56 80 CYS A CA 1
ATOM 643 C C . CYS A 1 80 ? -5.906 7.176 11.332 1.00 95.56 80 CYS A C 1
ATOM 645 O O . CYS A 1 80 ? -6.216 7.665 12.419 1.00 95.56 80 CYS A O 1
ATOM 647 N N . SER A 1 81 ? -6.794 6.563 10.544 1.00 92.94 81 SER A N 1
ATOM 648 C CA . SER A 1 81 ? -8.215 6.402 10.884 1.00 92.94 81 SER A CA 1
ATOM 649 C C . SER A 1 81 ? -8.463 5.265 11.880 1.00 92.94 81 SER A C 1
ATOM 651 O O . SER A 1 81 ? -9.376 5.349 12.703 1.00 92.94 81 SER A O 1
ATOM 653 N N . VAL A 1 82 ? -7.652 4.205 11.825 1.00 91.62 82 VAL A N 1
ATOM 654 C CA . VAL A 1 82 ? -7.800 3.026 12.694 1.00 91.62 82 VAL A CA 1
ATOM 655 C C . VAL A 1 82 ? -6.987 3.146 13.987 1.00 91.62 82 VAL A C 1
ATOM 657 O O . VAL A 1 82 ? -7.438 2.712 15.048 1.00 91.62 82 VAL A O 1
ATOM 660 N N . LEU A 1 83 ? -5.790 3.734 13.931 1.00 92.75 83 LEU A N 1
ATOM 661 C CA . LEU A 1 83 ? -4.867 3.783 15.065 1.00 92.75 83 LEU A CA 1
ATOM 662 C C . LEU A 1 83 ? -5.048 5.047 15.921 1.00 92.75 83 LEU A C 1
ATOM 664 O O . LEU A 1 83 ? -5.380 6.117 15.408 1.00 92.75 83 LEU A O 1
ATOM 668 N N . PRO A 1 84 ? -4.777 4.971 17.239 1.00 91.50 84 PRO A N 1
ATOM 669 C CA . PRO A 1 84 ? -4.903 6.117 18.131 1.00 91.50 84 PRO A CA 1
ATOM 670 C C . PRO A 1 84 ? -3.870 7.208 17.822 1.00 91.50 84 PRO A C 1
ATOM 672 O O . PRO A 1 84 ? -2.725 6.925 17.474 1.00 91.50 84 PRO A O 1
ATOM 675 N N . ALA A 1 85 ? -4.221 8.464 18.110 1.00 93.12 85 ALA A N 1
ATOM 676 C CA . ALA A 1 85 ? -3.401 9.645 17.805 1.00 93.12 85 ALA A CA 1
ATOM 677 C C . ALA A 1 85 ? -1.950 9.615 18.329 1.00 93.12 85 ALA A C 1
ATOM 679 O O . ALA A 1 85 ? -1.081 10.315 17.814 1.00 93.12 85 ALA A O 1
ATOM 680 N N . LYS A 1 86 ? -1.657 8.784 19.339 1.00 93.06 86 LYS A N 1
ATOM 681 C CA . LYS A 1 86 ? -0.308 8.619 19.899 1.00 93.06 86 LYS A CA 1
ATOM 682 C C . LYS A 1 86 ? 0.718 8.150 18.858 1.00 93.06 86 LYS A C 1
ATOM 684 O O . LYS A 1 86 ? 1.857 8.604 18.926 1.00 93.06 86 LYS A O 1
ATOM 689 N N . ILE A 1 87 ? 0.340 7.278 17.914 1.00 95.50 87 ILE A N 1
ATOM 690 C CA . ILE A 1 87 ? 1.264 6.801 16.866 1.00 95.50 87 ILE A CA 1
ATOM 691 C C . ILE A 1 87 ? 1.321 7.738 15.653 1.00 95.50 87 ILE A C 1
ATOM 693 O O . ILE A 1 87 ? 2.289 7.692 14.901 1.00 95.50 87 ILE A O 1
ATOM 697 N N . HIS A 1 88 ? 0.353 8.646 15.478 1.00 96.19 88 HIS A N 1
ATOM 698 C CA . HIS A 1 88 ? 0.270 9.497 14.280 1.00 96.19 88 HIS A CA 1
ATOM 699 C C . HIS A 1 88 ? 1.537 10.319 14.039 1.00 96.19 88 HIS A C 1
ATOM 701 O O . HIS A 1 88 ? 1.913 10.527 12.894 1.00 96.19 88 HIS A O 1
ATOM 707 N N . ARG A 1 89 ? 2.254 10.728 15.095 1.00 96.81 89 ARG A N 1
ATOM 708 C CA . ARG A 1 89 ? 3.543 11.424 14.942 1.00 96.81 89 ARG A CA 1
ATOM 709 C C . ARG A 1 89 ? 4.570 10.587 14.172 1.00 96.81 89 ARG A C 1
ATOM 711 O O . ARG A 1 89 ? 5.273 11.136 13.332 1.00 96.81 89 ARG A O 1
ATOM 718 N N . LEU A 1 90 ? 4.654 9.286 14.453 1.00 97.38 90 LEU A N 1
ATOM 719 C CA . LEU A 1 90 ? 5.532 8.370 13.724 1.00 97.38 90 LEU A CA 1
ATOM 720 C C . LEU A 1 90 ? 5.066 8.221 12.271 1.00 97.38 90 LEU A C 1
ATOM 722 O O . LEU A 1 90 ? 5.885 8.323 11.363 1.00 97.38 90 LEU A O 1
ATOM 726 N N . LEU A 1 91 ? 3.757 8.048 12.055 1.00 97.88 91 LEU A N 1
ATOM 727 C CA . LEU A 1 91 ? 3.180 7.886 10.715 1.00 97.88 91 LEU A CA 1
ATOM 728 C C . LEU A 1 91 ? 3.422 9.122 9.837 1.00 97.88 91 LEU A C 1
ATOM 730 O O . LEU A 1 91 ? 3.863 8.991 8.701 1.00 97.88 91 LEU A O 1
ATOM 734 N N . TYR A 1 92 ? 3.218 10.326 10.376 1.00 97.94 92 TYR A N 1
ATOM 735 C CA . TYR A 1 92 ? 3.528 11.567 9.665 1.00 97.94 92 TYR A CA 1
ATOM 736 C C . TYR A 1 92 ? 5.030 11.759 9.447 1.00 97.94 92 TYR A C 1
ATOM 738 O O . TYR A 1 92 ? 5.421 12.298 8.418 1.00 97.94 92 TYR A O 1
ATOM 746 N N . GLY A 1 93 ? 5.879 11.286 10.365 1.00 98.19 93 GLY A N 1
ATOM 747 C CA . GLY A 1 93 ? 7.326 11.243 10.146 1.00 98.19 93 GLY A CA 1
ATOM 748 C C . GLY A 1 93 ? 7.694 10.401 8.921 1.00 98.19 93 GLY A C 1
ATOM 749 O O . GLY A 1 93 ? 8.425 10.874 8.055 1.00 98.19 93 GLY A O 1
ATOM 750 N N . LEU A 1 94 ? 7.125 9.198 8.803 1.00 98.06 94 LEU A N 1
ATOM 751 C CA . LEU A 1 94 ? 7.303 8.336 7.628 1.00 98.06 94 LEU A CA 1
ATOM 752 C C . LEU A 1 94 ? 6.706 8.954 6.358 1.00 98.06 94 LEU A C 1
ATOM 754 O O . LEU A 1 94 ? 7.302 8.842 5.295 1.00 98.06 94 LEU A O 1
ATOM 758 N N . ALA A 1 95 ? 5.579 9.661 6.465 1.00 98.06 95 ALA A N 1
ATOM 759 C CA . ALA A 1 95 ? 4.991 10.385 5.340 1.00 98.06 95 ALA A CA 1
ATOM 760 C C . ALA A 1 95 ? 5.889 11.516 4.825 1.00 98.06 95 ALA A C 1
ATOM 762 O O . ALA A 1 95 ? 5.987 11.718 3.618 1.00 98.06 95 ALA A O 1
ATOM 763 N N . ILE A 1 96 ? 6.571 12.234 5.722 1.00 98.31 96 ILE A N 1
ATOM 764 C CA . ILE A 1 96 ? 7.552 13.256 5.341 1.00 98.31 96 ILE A CA 1
ATOM 765 C C . ILE A 1 96 ? 8.748 12.608 4.641 1.00 98.31 96 ILE A C 1
ATOM 767 O O . ILE A 1 96 ? 9.168 13.111 3.604 1.00 98.31 96 ILE A O 1
ATOM 771 N N . ILE A 1 97 ? 9.270 11.494 5.170 1.00 98.19 97 ILE A N 1
ATOM 772 C CA . ILE A 1 97 ? 10.370 10.749 4.536 1.00 98.19 97 ILE A CA 1
ATOM 773 C C . ILE A 1 97 ? 9.964 10.317 3.124 1.00 98.19 97 ILE A C 1
ATOM 775 O O . ILE A 1 97 ? 10.651 10.667 2.168 1.00 98.19 97 ILE A O 1
ATOM 779 N N . PHE A 1 98 ? 8.801 9.675 2.984 1.00 97.62 98 PHE A N 1
ATOM 780 C CA . PHE A 1 98 ? 8.273 9.251 1.688 1.00 97.62 98 PHE A CA 1
ATOM 781 C C . PHE A 1 98 ? 8.110 10.430 0.723 1.00 97.62 98 PHE A C 1
ATOM 783 O O . PHE A 1 98 ? 8.488 10.340 -0.439 1.00 97.62 98 PHE A O 1
ATOM 790 N N . ALA A 1 99 ? 7.573 11.562 1.189 1.00 97.31 99 ALA A N 1
ATOM 791 C CA . ALA A 1 99 ? 7.400 12.747 0.354 1.00 97.31 99 ALA A CA 1
ATOM 792 C C . ALA A 1 99 ? 8.744 13.321 -0.123 1.00 97.31 99 ALA A C 1
ATOM 794 O O . ALA A 1 99 ? 8.855 13.731 -1.277 1.00 97.31 99 ALA A O 1
ATOM 795 N N . VAL A 1 100 ? 9.766 13.334 0.740 1.00 97.00 100 VAL A N 1
ATOM 796 C CA . VAL A 1 100 ? 11.122 13.766 0.374 1.00 97.00 100 VAL A CA 1
ATOM 797 C C . VAL A 1 100 ? 11.727 12.823 -0.662 1.00 97.00 100 VAL A C 1
ATOM 799 O O . VAL A 1 100 ? 12.231 13.305 -1.671 1.00 97.00 100 VAL A O 1
ATOM 802 N N . GLU A 1 101 ? 11.638 11.508 -0.453 1.00 95.25 101 GLU A N 1
ATOM 803 C CA . GLU A 1 101 ? 12.105 10.494 -1.409 1.00 95.25 101 GLU A CA 1
ATOM 804 C C . GLU A 1 101 ? 11.392 10.639 -2.756 1.00 95.25 101 GLU A C 1
ATOM 806 O O . GLU A 1 101 ? 12.037 10.737 -3.797 1.00 95.25 101 GLU A O 1
ATOM 811 N N . PHE A 1 102 ? 10.063 10.738 -2.739 1.00 94.50 102 PHE A N 1
ATOM 812 C CA . PHE A 1 102 ? 9.249 10.868 -3.940 1.00 94.50 102 PHE A CA 1
ATOM 813 C C . PHE A 1 102 ? 9.597 12.132 -4.733 1.00 94.50 102 PHE A C 1
ATOM 815 O O . PHE A 1 102 ? 9.814 12.063 -5.939 1.00 94.50 102 PHE A O 1
ATOM 822 N N . VAL A 1 103 ? 9.694 13.288 -4.066 1.00 94.44 103 VAL A N 1
ATOM 823 C CA . VAL A 1 103 ? 10.084 14.551 -4.712 1.00 94.44 103 VAL A CA 1
ATOM 824 C C . VAL A 1 103 ? 11.518 14.474 -5.231 1.00 94.44 103 VAL A C 1
ATOM 826 O O . VAL A 1 103 ? 11.781 14.903 -6.352 1.00 94.44 103 VAL A O 1
ATOM 829 N N . PHE A 1 104 ? 12.442 13.904 -4.457 1.00 94.06 104 PHE A N 1
ATOM 830 C CA . PHE A 1 104 ? 13.826 13.728 -4.882 1.00 94.06 104 PHE A CA 1
ATOM 831 C C . PHE A 1 104 ? 13.908 12.896 -6.168 1.00 94.06 104 PHE A C 1
ATOM 833 O O . PHE A 1 104 ? 14.487 13.356 -7.150 1.00 94.06 104 PHE A O 1
ATOM 840 N N . PHE A 1 105 ? 13.265 11.729 -6.215 1.00 91.88 105 PHE A N 1
ATOM 841 C CA . PHE A 1 105 ? 13.282 10.873 -7.403 1.00 91.88 105 PHE A CA 1
ATOM 842 C C . PHE A 1 105 ? 12.463 11.422 -8.571 1.00 91.88 105 PHE A C 1
ATOM 844 O O . PHE A 1 105 ? 12.776 11.120 -9.718 1.00 91.88 105 PHE A O 1
ATOM 851 N N . LEU A 1 106 ? 11.461 12.266 -8.318 1.00 89.06 106 LEU A N 1
ATOM 852 C CA . LEU A 1 106 ? 10.735 12.952 -9.385 1.00 89.06 106 LEU A CA 1
ATOM 853 C C . LEU A 1 106 ? 11.633 13.927 -10.163 1.00 89.06 106 LEU A C 1
ATOM 855 O O . LEU A 1 106 ? 11.474 14.058 -11.373 1.00 89.06 106 LEU A O 1
ATOM 859 N N . PHE A 1 107 ? 12.559 14.611 -9.482 1.00 89.25 107 PHE A N 1
ATOM 860 C CA . PHE A 1 107 ? 13.435 15.613 -10.104 1.00 89.25 107 PHE A CA 1
ATOM 861 C C . PHE A 1 107 ? 14.822 15.086 -10.486 1.00 89.25 107 PHE A C 1
ATOM 863 O O . PHE A 1 107 ? 15.428 15.616 -11.415 1.00 89.25 107 PHE A O 1
ATOM 870 N N . TYR A 1 108 ? 15.330 14.079 -9.774 1.00 88.12 108 TYR A N 1
ATOM 871 C CA . TYR A 1 108 ? 16.708 13.594 -9.907 1.00 88.12 108 TYR A CA 1
ATOM 872 C C . TYR A 1 108 ? 16.817 12.095 -10.212 1.00 88.12 108 TYR A C 1
ATOM 874 O O . TYR A 1 108 ? 17.930 11.597 -10.355 1.00 88.12 108 TYR A O 1
ATOM 882 N N . GLY A 1 109 ? 15.701 11.365 -10.285 1.00 83.75 109 GLY A N 1
ATOM 883 C CA . GLY A 1 109 ? 15.714 9.936 -10.590 1.00 83.75 109 GLY A CA 1
ATOM 884 C C . GLY A 1 109 ? 16.056 9.668 -12.055 1.00 83.75 109 GLY A C 1
ATOM 885 O O . GLY A 1 109 ? 15.435 10.240 -12.951 1.00 83.75 109 GLY A O 1
ATOM 886 N N . ASP A 1 110 ? 17.017 8.775 -12.297 1.00 81.81 110 ASP A N 1
ATOM 887 C CA . ASP A 1 110 ? 17.273 8.236 -13.634 1.00 81.81 110 ASP A CA 1
ATOM 888 C C . ASP A 1 110 ? 16.208 7.180 -13.969 1.00 81.81 110 ASP A C 1
ATOM 890 O O . ASP A 1 110 ? 15.981 6.239 -13.206 1.00 81.81 110 ASP A O 1
ATOM 894 N N . MET A 1 111 ? 15.561 7.321 -15.128 1.00 72.12 111 MET A N 1
ATOM 895 C CA . MET A 1 111 ? 14.565 6.363 -15.622 1.00 72.12 111 MET A CA 1
ATOM 896 C C . MET A 1 111 ? 15.192 4.993 -15.940 1.00 72.12 111 MET A C 1
ATOM 898 O O . MET A 1 111 ? 14.497 3.985 -15.985 1.00 72.12 111 MET A O 1
ATOM 902 N N . ASN A 1 112 ? 16.516 4.911 -16.104 1.00 77.12 112 ASN A N 1
ATOM 903 C CA . ASN A 1 112 ? 17.208 3.628 -16.257 1.00 77.12 112 ASN A CA 1
ATOM 904 C C . ASN A 1 112 ? 17.311 2.835 -14.939 1.00 77.12 112 ASN A C 1
ATOM 906 O O . ASN A 1 112 ? 17.609 1.641 -14.962 1.00 77.12 112 ASN A O 1
ATOM 910 N N . GLU A 1 113 ? 17.050 3.472 -13.792 1.00 83.81 113 GLU A N 1
ATOM 911 C CA . GLU A 1 113 ? 17.137 2.871 -12.455 1.00 83.81 113 GLU A CA 1
ATOM 912 C C . GLU A 1 113 ? 15.764 2.734 -11.769 1.00 83.81 113 GLU A C 1
ATOM 914 O O . GLU A 1 113 ? 15.673 2.656 -10.544 1.00 83.81 113 GLU A O 1
ATOM 919 N N . GLU A 1 114 ? 14.675 2.656 -12.541 1.00 84.56 114 GLU A N 1
ATOM 920 C CA . GLU A 1 114 ? 13.297 2.602 -12.024 1.00 84.56 114 GLU A CA 1
ATOM 921 C C . GLU A 1 114 ? 13.078 1.552 -10.928 1.00 84.56 114 GLU A C 1
ATOM 923 O O . GLU A 1 114 ? 12.578 1.884 -9.857 1.00 84.56 114 GLU A O 1
ATOM 928 N N . LEU A 1 115 ? 13.531 0.309 -11.131 1.00 85.19 115 LEU A N 1
ATOM 929 C CA . LEU A 1 115 ? 13.376 -0.757 -10.131 1.00 85.19 115 LEU A CA 1
ATOM 930 C C . LEU A 1 115 ? 14.104 -0.450 -8.816 1.00 85.19 115 LEU A C 1
ATOM 932 O O . LEU A 1 115 ? 13.648 -0.851 -7.743 1.00 85.19 115 LEU A O 1
ATOM 936 N N . PHE A 1 116 ? 15.243 0.238 -8.885 1.00 87.75 116 PHE A N 1
ATOM 937 C CA . PHE A 1 116 ? 15.992 0.640 -7.699 1.00 87.75 116 PHE A CA 1
ATOM 938 C C . PHE A 1 116 ? 15.260 1.759 -6.950 1.00 87.75 116 PHE A C 1
ATOM 940 O O . PHE A 1 116 ? 15.088 1.676 -5.733 1.00 87.75 116 PHE A O 1
ATOM 947 N N . ILE A 1 117 ? 14.748 2.752 -7.679 1.00 90.00 117 ILE A N 1
ATOM 948 C CA . ILE A 1 117 ? 13.925 3.835 -7.126 1.00 90.00 117 ILE A CA 1
ATOM 949 C C . ILE A 1 117 ? 12.674 3.268 -6.440 1.00 90.00 117 ILE A C 1
ATOM 951 O O . ILE A 1 117 ? 12.398 3.591 -5.281 1.00 90.00 117 ILE A O 1
ATOM 955 N N . ASP A 1 118 ? 11.956 2.371 -7.116 1.00 88.88 118 ASP A N 1
ATOM 956 C CA . ASP A 1 118 ? 10.755 1.732 -6.578 1.00 88.88 118 ASP A CA 1
ATOM 957 C C . ASP A 1 118 ? 11.073 0.903 -5.329 1.00 88.88 118 ASP A C 1
ATOM 959 O O . ASP A 1 118 ? 10.286 0.872 -4.384 1.00 88.88 118 ASP A O 1
ATOM 963 N N . SER A 1 119 ? 12.254 0.280 -5.268 1.00 90.69 119 SER A N 1
ATOM 964 C CA . SER A 1 119 ? 12.711 -0.435 -4.073 1.00 90.69 119 SER A CA 1
ATOM 965 C C . SER A 1 119 ? 12.842 0.486 -2.867 1.00 90.69 119 SER A C 1
ATOM 967 O O . SER A 1 119 ? 12.424 0.110 -1.773 1.00 90.69 119 SER A O 1
ATOM 969 N N . ILE A 1 120 ? 13.377 1.695 -3.045 1.00 92.56 120 ILE A N 1
ATOM 970 C CA . ILE A 1 120 ? 13.528 2.669 -1.957 1.00 92.56 120 ILE A CA 1
ATOM 971 C C . ILE A 1 120 ? 12.153 3.137 -1.469 1.00 92.56 120 ILE A C 1
ATOM 973 O O . ILE A 1 120 ? 11.869 3.059 -0.274 1.00 92.56 120 ILE A O 1
ATOM 977 N N . LEU A 1 121 ? 11.259 3.527 -2.382 1.00 93.88 121 LEU A N 1
ATOM 978 C CA . LEU A 1 121 ? 9.899 3.953 -2.022 1.00 93.88 121 LEU A CA 1
ATOM 979 C C . LEU A 1 121 ? 9.103 2.828 -1.335 1.00 93.88 121 LEU A C 1
ATOM 981 O O . LEU A 1 121 ? 8.372 3.059 -0.362 1.00 93.88 121 LEU A O 1
ATOM 985 N N . ASN A 1 122 ? 9.283 1.586 -1.792 1.00 93.31 122 ASN A N 1
ATOM 986 C CA . ASN A 1 122 ? 8.684 0.409 -1.171 1.00 93.31 122 ASN A CA 1
ATOM 987 C C . ASN A 1 122 ? 9.258 0.127 0.223 1.00 93.31 122 ASN A C 1
ATOM 989 O O . ASN A 1 122 ? 8.500 -0.300 1.092 1.00 93.31 122 ASN A O 1
ATOM 993 N N . CYS A 1 123 ? 10.538 0.412 0.493 1.00 95.25 123 CYS A N 1
ATOM 994 C CA . CYS A 1 123 ? 11.104 0.308 1.847 1.00 95.25 123 CYS A CA 1
ATOM 995 C C . CYS A 1 123 ? 10.365 1.212 2.843 1.00 95.25 123 CYS A C 1
ATOM 997 O O . CYS A 1 123 ? 10.019 0.782 3.950 1.00 95.25 123 CYS A O 1
ATOM 999 N N . THR A 1 124 ? 10.092 2.457 2.457 1.00 96.06 124 THR A N 1
ATOM 1000 C CA . THR A 1 124 ? 9.393 3.420 3.319 1.00 96.06 124 THR A CA 1
ATOM 1001 C C . THR A 1 124 ? 7.924 3.045 3.499 1.00 96.06 124 THR A C 1
ATOM 1003 O O . THR A 1 124 ? 7.410 3.065 4.621 1.00 96.06 124 THR A O 1
ATOM 1006 N N . THR A 1 125 ? 7.262 2.599 2.429 1.00 96.94 125 THR A N 1
ATOM 1007 C CA . THR A 1 125 ? 5.883 2.083 2.487 1.00 96.94 125 THR A CA 1
ATOM 1008 C C . THR A 1 125 ? 5.780 0.848 3.386 1.00 96.94 125 THR A C 1
ATOM 1010 O O . THR A 1 125 ? 4.916 0.771 4.259 1.00 96.94 125 THR A O 1
ATOM 1013 N N . TYR A 1 126 ? 6.710 -0.096 3.248 1.00 97.19 126 TYR A N 1
ATOM 1014 C CA . TYR A 1 126 ? 6.795 -1.275 4.104 1.00 97.19 126 TYR A CA 1
ATOM 1015 C C . TYR A 1 126 ? 7.015 -0.896 5.573 1.00 97.19 126 TYR A C 1
ATOM 1017 O O . TYR A 1 126 ? 6.341 -1.423 6.457 1.00 97.19 126 TYR A O 1
ATOM 1025 N N . SER A 1 127 ? 7.884 0.081 5.844 1.00 97.62 127 SER A N 1
ATOM 1026 C CA . SER A 1 127 ? 8.124 0.587 7.201 1.00 97.62 127 SER A CA 1
ATOM 1027 C C . SER A 1 127 ? 6.859 1.182 7.831 1.00 97.62 127 SER A C 1
ATOM 1029 O O . SER A 1 127 ? 6.587 0.925 9.007 1.00 97.62 127 SER A O 1
ATOM 1031 N N . LEU A 1 128 ? 6.051 1.920 7.055 1.00 98.06 128 LEU A N 1
ATOM 1032 C CA . LEU A 1 128 ? 4.740 2.425 7.488 1.00 98.06 128 LEU A CA 1
ATOM 1033 C C . LEU A 1 128 ? 3.820 1.280 7.912 1.00 98.06 128 LEU A C 1
ATOM 1035 O O . LEU A 1 128 ? 3.213 1.339 8.985 1.00 98.06 128 LEU A O 1
ATOM 1039 N N . ILE A 1 129 ? 3.737 0.236 7.092 1.00 97.62 129 ILE A N 1
ATOM 1040 C CA . ILE A 1 129 ? 2.853 -0.907 7.326 1.00 97.62 129 ILE A CA 1
ATOM 1041 C C . ILE A 1 129 ? 3.307 -1.698 8.546 1.00 97.62 129 ILE A C 1
ATOM 1043 O O . ILE A 1 129 ? 2.505 -1.920 9.449 1.00 97.62 129 ILE A O 1
ATOM 1047 N N . VAL A 1 130 ? 4.585 -2.075 8.623 1.00 97.69 130 VAL A N 1
ATOM 1048 C CA . VAL A 1 130 ? 5.116 -2.848 9.753 1.00 97.69 130 VAL A CA 1
ATOM 1049 C C . VAL A 1 130 ? 4.935 -2.088 11.059 1.00 97.69 130 VAL A C 1
ATOM 1051 O O . VAL A 1 130 ? 4.425 -2.659 12.020 1.00 97.69 130 VAL A O 1
ATOM 1054 N N . ALA A 1 131 ? 5.285 -0.798 11.108 1.00 96.75 131 ALA A N 1
ATOM 1055 C CA . ALA A 1 131 ? 5.110 0.005 12.317 1.00 96.75 131 ALA A CA 1
ATOM 1056 C C . ALA A 1 131 ? 3.637 0.065 12.754 1.00 96.75 131 ALA A C 1
ATOM 1058 O O . ALA A 1 131 ? 3.330 -0.075 13.940 1.00 96.75 131 ALA A O 1
ATOM 1059 N N . SER A 1 132 ? 2.726 0.236 11.794 1.00 96.44 132 SER A N 1
ATOM 1060 C CA . SER A 1 132 ? 1.289 0.345 12.049 1.00 96.44 132 SER A CA 1
ATOM 1061 C C . SER A 1 132 ? 0.676 -0.975 12.516 1.00 96.44 132 SER A C 1
ATOM 1063 O O . SER A 1 132 ? -0.020 -1.008 13.532 1.00 96.44 132 SER A O 1
ATOM 1065 N N . VAL A 1 133 ? 0.968 -2.070 11.813 1.00 95.25 133 VAL A N 1
ATOM 1066 C CA . VAL A 1 133 ? 0.430 -3.403 12.105 1.00 95.25 133 VAL A CA 1
ATOM 1067 C C . VAL A 1 133 ? 1.016 -3.952 13.406 1.00 95.25 133 VAL A C 1
ATOM 1069 O O . VAL A 1 133 ? 0.273 -4.447 14.250 1.00 95.25 133 VAL A O 1
ATOM 1072 N N . MET A 1 134 ? 2.318 -3.777 13.655 1.00 94.12 134 MET A N 1
ATOM 1073 C CA . MET A 1 134 ? 2.923 -4.174 14.932 1.00 94.12 134 MET A CA 1
ATOM 1074 C C . MET A 1 134 ? 2.319 -3.403 16.105 1.00 94.12 134 MET A C 1
ATOM 1076 O O . MET A 1 134 ? 1.988 -3.998 17.131 1.00 94.12 134 MET A O 1
ATOM 1080 N N . TYR A 1 135 ? 2.115 -2.090 15.960 1.00 93.69 135 TYR A N 1
ATOM 1081 C CA . TYR A 1 135 ? 1.457 -1.302 16.999 1.00 93.69 135 TYR A CA 1
ATOM 1082 C C . TYR A 1 135 ? 0.023 -1.774 17.252 1.00 93.69 135 TYR A C 1
ATOM 1084 O O . TYR A 1 135 ? -0.388 -1.891 18.410 1.00 93.69 135 TYR A O 1
ATOM 1092 N N . TYR A 1 136 ? -0.727 -2.062 16.183 1.00 90.62 136 TYR A N 1
ATOM 1093 C CA . TYR A 1 136 ? -2.069 -2.625 16.280 1.00 90.62 136 TYR A CA 1
ATOM 1094 C C . TYR A 1 136 ? -2.059 -3.927 17.084 1.00 90.62 136 TYR A C 1
ATOM 1096 O O . TYR A 1 136 ? -2.769 -4.025 18.085 1.00 90.62 136 TYR A O 1
ATOM 1104 N N . PHE A 1 137 ? -1.198 -4.885 16.731 1.00 88.75 137 PHE A N 1
ATOM 1105 C CA . PHE A 1 137 ? -1.113 -6.167 17.429 1.00 88.75 137 PHE A CA 1
ATOM 1106 C C . PHE A 1 137 ? -0.721 -6.026 18.894 1.00 88.75 137 PHE A C 1
ATOM 1108 O O . PHE A 1 137 ? -1.397 -6.591 19.753 1.00 88.75 137 PHE A O 1
ATOM 1115 N N . VAL A 1 138 ? 0.301 -5.224 19.208 1.00 89.25 138 VAL A N 1
ATOM 1116 C CA . VAL A 1 138 ? 0.695 -4.959 20.602 1.00 89.25 138 VAL A CA 1
ATOM 1117 C C . VAL A 1 138 ? -0.496 -4.433 21.405 1.00 89.25 138 VAL A C 1
ATOM 1119 O O . VAL A 1 138 ? -0.753 -4.907 22.508 1.00 89.25 138 VAL A O 1
ATOM 1122 N N . LYS A 1 139 ? -1.292 -3.513 20.845 1.00 84.88 139 LYS A N 1
ATOM 1123 C CA . LYS A 1 139 ? -2.491 -2.993 21.519 1.00 84.88 139 LYS A CA 1
ATOM 1124 C C . LYS A 1 139 ? -3.593 -4.037 21.685 1.00 84.88 139 LYS A C 1
ATOM 1126 O O . LYS A 1 139 ? -4.257 -4.035 22.721 1.00 84.88 139 LYS A O 1
ATOM 1131 N N . CYS A 1 140 ? -3.773 -4.921 20.708 1.00 80.69 140 CYS A N 1
ATOM 1132 C CA . CYS A 1 140 ? -4.733 -6.021 20.793 1.00 80.69 140 CYS A CA 1
ATOM 1133 C C . CYS A 1 140 ? -4.385 -6.988 21.933 1.00 80.69 140 CYS A C 1
ATOM 1135 O O . CYS A 1 140 ? -5.280 -7.410 22.667 1.00 80.69 140 CYS A O 1
ATOM 1137 N N . PHE A 1 141 ? -3.095 -7.292 22.114 1.00 80.69 141 PHE A N 1
ATOM 1138 C CA . PHE A 1 141 ? -2.613 -8.151 23.197 1.00 80.69 141 PHE A CA 1
ATOM 1139 C C . PHE A 1 141 ? -2.633 -7.454 24.564 1.00 80.69 141 PHE A C 1
ATOM 1141 O O . PHE A 1 141 ? -3.093 -8.050 25.537 1.00 80.69 141 PHE A O 1
ATOM 1148 N N . ASP A 1 142 ? -2.208 -6.188 24.639 1.00 75.75 142 ASP A N 1
ATOM 1149 C CA . ASP A 1 142 ? -2.143 -5.414 25.888 1.00 75.75 142 ASP A CA 1
ATOM 1150 C C . ASP A 1 142 ? -3.509 -5.264 26.573 1.00 75.75 142 ASP A C 1
ATOM 1152 O O . ASP A 1 142 ? -3.593 -5.205 27.799 1.00 75.75 142 ASP A O 1
ATOM 1156 N N . MET A 1 143 ? -4.588 -5.131 25.798 1.00 61.38 143 MET A N 1
ATOM 1157 C CA . MET A 1 143 ? -5.883 -4.739 26.355 1.00 61.38 143 MET A CA 1
ATOM 1158 C C . MET A 1 143 ? -6.789 -5.907 26.772 1.00 61.38 143 MET A C 1
ATOM 1160 O O . MET A 1 143 ? -7.919 -5.642 27.175 1.00 61.38 143 MET A O 1
ATOM 1164 N N . LEU A 1 144 ? -6.380 -7.182 26.643 1.00 57.22 144 LEU A N 1
ATOM 1165 C CA . LEU A 1 144 ? -7.294 -8.346 26.763 1.00 57.22 144 LEU A CA 1
ATOM 1166 C C . LEU A 1 144 ? -8.579 -8.194 25.905 1.00 57.22 144 LEU A C 1
ATOM 1168 O O . LEU A 1 144 ? -9.547 -8.931 26.059 1.00 57.22 144 LEU A O 1
ATOM 1172 N N . HIS A 1 145 ? -8.584 -7.248 24.960 1.00 53.31 145 HIS A N 1
ATOM 1173 C CA . HIS A 1 145 ? -9.667 -6.933 24.031 1.00 53.31 145 HIS A CA 1
ATOM 1174 C C . HIS A 1 145 ? -9.499 -7.718 22.733 1.00 53.31 145 HIS A C 1
ATOM 1176 O O . HIS A 1 145 ? -9.873 -7.241 21.662 1.00 53.31 145 HIS A O 1
ATOM 1182 N N . PHE A 1 146 ? -8.950 -8.928 22.827 1.00 53.78 146 PHE A N 1
ATOM 1183 C CA . PHE A 1 146 ? -8.758 -9.812 21.685 1.00 53.78 146 PHE A CA 1
ATOM 1184 C C . PHE A 1 146 ? -10.081 -10.011 20.927 1.00 53.78 146 PHE A C 1
ATOM 1186 O O . PHE A 1 146 ? -10.116 -9.920 19.706 1.00 53.78 146 PHE A O 1
ATOM 1193 N N . GLU A 1 147 ? -11.196 -10.120 21.658 1.00 55.59 147 GLU A N 1
ATOM 1194 C CA . GLU A 1 147 ? -12.547 -10.206 21.092 1.00 55.59 147 GLU A CA 1
ATOM 1195 C C . GLU A 1 147 ? -12.988 -8.933 20.347 1.00 55.59 147 GLU A C 1
ATOM 1197 O O . GLU A 1 147 ? -13.678 -9.034 19.341 1.00 55.59 147 GLU A O 1
ATOM 1202 N N . ARG A 1 148 ? -12.577 -7.733 20.791 1.00 54.09 148 ARG A N 1
ATOM 1203 C CA . ARG A 1 148 ? -12.945 -6.446 20.161 1.00 54.09 148 ARG A CA 1
ATOM 1204 C C . ARG A 1 148 ? -12.076 -6.072 18.969 1.00 54.09 148 ARG A C 1
ATOM 1206 O O . ARG A 1 148 ? -12.580 -5.458 18.039 1.00 54.09 148 ARG A O 1
ATOM 1213 N N . ALA A 1 149 ? -10.803 -6.450 18.974 1.00 54.12 149 ALA A N 1
ATOM 1214 C CA . ALA A 1 149 ? -9.939 -6.314 17.803 1.00 54.12 149 ALA A CA 1
ATOM 1215 C C . ALA A 1 149 ? -10.399 -7.230 16.659 1.00 54.12 149 ALA A C 1
ATOM 1217 O O . ALA A 1 149 ? -10.457 -6.811 15.509 1.00 54.12 149 ALA A O 1
ATOM 1218 N N . LEU A 1 150 ? -10.826 -8.446 17.008 1.00 57.41 150 LEU A N 1
ATOM 1219 C CA . LEU A 1 150 ? -11.484 -9.393 16.111 1.00 57.41 150 LEU A CA 1
ATOM 1220 C C . LEU A 1 150 ? -12.932 -9.011 15.760 1.00 57.41 150 LEU A C 1
ATOM 1222 O O . LEU A 1 150 ? -13.538 -9.679 14.937 1.00 57.41 150 LEU A O 1
ATOM 1226 N N . LEU A 1 151 ? -13.536 -7.980 16.359 1.00 56.59 151 LEU A N 1
ATOM 1227 C CA . LEU A 1 151 ? -14.930 -7.634 16.049 1.00 56.59 151 LEU A CA 1
ATOM 1228 C C . LEU A 1 151 ? -15.073 -6.940 14.685 1.00 56.59 151 LEU A C 1
ATOM 1230 O O . LEU A 1 151 ? -16.128 -7.070 14.070 1.00 56.59 151 LEU A O 1
ATOM 1234 N N . ASP A 1 152 ? -14.029 -6.270 14.181 1.00 78.62 152 ASP A N 1
ATOM 1235 C CA . ASP A 1 152 ? -14.000 -5.767 12.802 1.00 78.62 152 ASP A CA 1
ATOM 1236 C C . ASP A 1 152 ? -13.117 -6.665 11.927 1.00 78.62 152 ASP A C 1
ATOM 1238 O O . ASP A 1 152 ? -11.928 -6.417 11.698 1.00 78.62 152 ASP A O 1
ATOM 1242 N N . TRP A 1 153 ? -13.726 -7.760 11.464 1.00 82.94 153 TRP A N 1
ATOM 1243 C CA . TRP A 1 153 ? -13.066 -8.775 10.640 1.00 82.94 153 TRP A CA 1
ATOM 1244 C C . TRP A 1 153 ? -12.462 -8.184 9.364 1.00 82.94 153 TRP A C 1
ATOM 1246 O O . TRP A 1 153 ? -11.435 -8.660 8.881 1.00 82.94 153 TRP A O 1
ATOM 1256 N N . THR A 1 154 ? -13.076 -7.131 8.823 1.00 88.94 154 THR A N 1
ATOM 1257 C CA . THR A 1 154 ? -12.602 -6.477 7.608 1.00 88.94 154 THR A CA 1
ATOM 1258 C C . THR A 1 154 ? -11.317 -5.701 7.867 1.00 88.94 154 THR A C 1
ATOM 1260 O O . THR A 1 154 ? -10.356 -5.869 7.116 1.00 88.94 154 THR A O 1
ATOM 1263 N N . VAL A 1 155 ? -11.256 -4.914 8.947 1.00 90.44 155 VAL A N 1
ATOM 1264 C CA . VAL A 1 155 ? -10.031 -4.199 9.351 1.00 90.44 155 VAL A CA 1
ATOM 1265 C C . VAL A 1 155 ? -8.896 -5.184 9.630 1.00 90.44 155 VAL A C 1
ATOM 1267 O O . VAL A 1 155 ? -7.784 -4.983 9.141 1.00 90.44 155 VAL A O 1
ATOM 1270 N N . PHE A 1 156 ? -9.179 -6.272 10.351 1.00 90.19 156 PHE A N 1
ATOM 1271 C CA . PHE A 1 156 ? -8.191 -7.312 10.638 1.00 90.19 156 PHE A CA 1
ATOM 1272 C C . PHE A 1 156 ? -7.639 -7.956 9.355 1.00 90.19 156 PHE A C 1
ATOM 1274 O O . PHE A 1 156 ? -6.425 -7.978 9.145 1.00 90.19 156 PHE A O 1
ATOM 1281 N N . CYS A 1 157 ? -8.516 -8.420 8.456 1.00 91.81 157 CYS A N 1
ATOM 1282 C CA . CYS A 1 157 ? -8.099 -9.003 7.179 1.00 91.81 157 CYS A CA 1
ATOM 1283 C C . CYS A 1 157 ? -7.327 -8.006 6.306 1.00 91.81 157 CYS A C 1
ATOM 1285 O O . CYS A 1 157 ? -6.376 -8.405 5.635 1.00 91.81 157 CYS A O 1
ATOM 1287 N N . PHE A 1 158 ? -7.699 -6.723 6.319 1.00 93.75 158 PHE A N 1
ATOM 1288 C CA . PHE A 1 158 ? -6.965 -5.693 5.589 1.00 93.75 158 PHE A CA 1
ATOM 1289 C C . PHE A 1 158 ? -5.548 -5.511 6.144 1.00 93.75 158 PHE A C 1
ATOM 1291 O O . PHE A 1 158 ? -4.598 -5.483 5.363 1.00 93.75 158 PHE A O 1
ATOM 1298 N N . MET A 1 159 ? -5.376 -5.438 7.468 1.00 93.75 159 MET A N 1
ATOM 1299 C CA . MET A 1 159 ? -4.051 -5.307 8.086 1.00 93.75 159 MET A CA 1
ATOM 1300 C C . MET A 1 159 ? -3.145 -6.499 7.775 1.00 93.75 159 MET A C 1
ATOM 1302 O O . MET A 1 159 ? -2.020 -6.302 7.319 1.00 93.75 159 MET A O 1
ATOM 1306 N N . GLU A 1 160 ? -3.653 -7.718 7.959 1.00 93.38 160 GLU A N 1
ATOM 1307 C CA . GLU A 1 160 ? -2.912 -8.952 7.674 1.00 93.38 160 GLU A CA 1
ATOM 1308 C C . GLU A 1 160 ? -2.567 -9.079 6.191 1.00 93.38 160 GLU A C 1
ATOM 1310 O O . GLU A 1 160 ? -1.421 -9.350 5.827 1.00 93.38 160 GLU A O 1
ATOM 1315 N N . GLY A 1 161 ? -3.545 -8.829 5.317 1.00 94.81 161 GLY A N 1
ATOM 1316 C CA . GLY A 1 161 ? -3.338 -8.858 3.875 1.00 94.81 161 GLY A CA 1
ATOM 1317 C C . GLY A 1 161 ? -2.281 -7.847 3.438 1.00 94.81 161 GLY A C 1
ATOM 1318 O O . GLY A 1 161 ? -1.394 -8.189 2.658 1.00 94.81 161 GLY A O 1
ATOM 1319 N N . THR A 1 162 ? -2.339 -6.626 3.974 1.00 95.12 162 THR A N 1
ATOM 1320 C CA . THR A 1 162 ? -1.388 -5.556 3.651 1.00 95.12 162 THR A CA 1
ATOM 1321 C C . THR A 1 162 ? 0.011 -5.905 4.155 1.00 95.12 162 THR A C 1
ATOM 1323 O O . THR A 1 162 ? 0.979 -5.763 3.411 1.00 95.12 162 THR A O 1
ATOM 1326 N N . LEU A 1 163 ? 0.138 -6.426 5.380 1.00 96.38 163 LEU A N 1
ATOM 1327 C CA . LEU A 1 163 ? 1.422 -6.883 5.910 1.00 96.38 163 LEU A CA 1
ATOM 1328 C C . LEU A 1 163 ? 2.020 -7.986 5.031 1.00 96.38 163 LEU A C 1
ATOM 1330 O O . LEU A 1 163 ? 3.181 -7.885 4.638 1.00 96.38 163 LEU A O 1
ATOM 1334 N N . PHE A 1 164 ? 1.237 -9.010 4.689 1.00 95.50 164 PHE A N 1
ATOM 1335 C CA . PHE A 1 164 ? 1.685 -10.113 3.841 1.00 95.50 164 PHE A CA 1
ATOM 1336 C C . PHE A 1 164 ? 2.132 -9.628 2.454 1.00 95.50 164 PHE A C 1
ATOM 1338 O O . PHE A 1 164 ? 3.220 -9.975 1.980 1.00 95.50 164 PHE A O 1
ATOM 1345 N N . TYR A 1 165 ? 1.308 -8.799 1.813 1.00 95.62 165 TYR A N 1
ATOM 1346 C CA . TYR A 1 165 ? 1.558 -8.286 0.472 1.00 95.62 165 TYR A CA 1
ATOM 1347 C C . TYR A 1 165 ? 2.827 -7.436 0.415 1.00 95.62 165 TYR A C 1
ATOM 1349 O O . TYR A 1 165 ? 3.738 -7.739 -0.354 1.00 95.62 165 TYR A O 1
ATOM 1357 N N . TYR A 1 166 ? 2.935 -6.425 1.278 1.00 95.12 166 TYR A N 1
ATOM 1358 C CA . TYR A 1 166 ? 4.084 -5.525 1.262 1.00 95.12 166 TYR A CA 1
ATOM 1359 C C . TYR A 1 166 ? 5.355 -6.165 1.819 1.00 95.12 166 TYR A C 1
ATOM 1361 O O . TYR A 1 166 ? 6.438 -5.773 1.402 1.00 95.12 166 TYR A O 1
ATOM 1369 N N . SER A 1 167 ? 5.260 -7.192 2.673 1.00 94.75 167 SER A N 1
ATOM 1370 C CA . SER A 1 167 ? 6.426 -8.029 2.997 1.00 94.75 167 SER A CA 1
ATOM 1371 C C . SER A 1 167 ? 6.940 -8.745 1.749 1.00 94.75 167 SER A C 1
ATOM 1373 O O . SER A 1 167 ? 8.139 -8.740 1.480 1.00 94.75 167 SER A O 1
ATOM 1375 N N . SER A 1 168 ? 6.035 -9.325 0.955 1.00 93.12 168 SER A N 1
ATOM 1376 C CA . SER A 1 168 ? 6.392 -10.028 -0.282 1.00 93.12 168 SER A CA 1
ATOM 1377 C C . SER A 1 168 ? 7.029 -9.072 -1.294 1.00 93.12 168 SER A C 1
ATOM 1379 O O . SER A 1 168 ? 8.108 -9.346 -1.814 1.00 93.12 168 SER A O 1
ATOM 1381 N N . ILE A 1 169 ? 6.402 -7.916 -1.521 1.00 91.44 169 ILE A N 1
ATOM 1382 C CA . ILE A 1 169 ? 6.900 -6.888 -2.440 1.00 91.44 169 ILE A CA 1
ATOM 1383 C C . ILE A 1 169 ? 8.222 -6.295 -1.980 1.00 91.44 169 ILE A C 1
ATOM 1385 O O . ILE A 1 169 ? 9.105 -6.116 -2.808 1.00 91.44 169 ILE A O 1
ATOM 1389 N N . PHE A 1 170 ? 8.404 -6.031 -0.688 1.00 91.69 170 PHE A N 1
ATOM 1390 C CA . PHE A 1 170 ? 9.667 -5.516 -0.170 1.00 91.69 170 PHE A CA 1
ATOM 1391 C C . PHE A 1 170 ? 10.846 -6.414 -0.570 1.00 91.69 170 PHE A C 1
ATOM 1393 O O . PHE A 1 170 ? 11.815 -5.937 -1.160 1.00 91.69 170 PHE A O 1
ATOM 1400 N N . PHE A 1 171 ? 10.741 -7.726 -0.329 1.00 89.56 171 PHE A N 1
ATOM 1401 C CA . PHE A 1 171 ? 11.795 -8.667 -0.714 1.00 89.56 171 PHE A CA 1
ATOM 1402 C C . PHE A 1 171 ? 11.939 -8.802 -2.234 1.00 89.56 171 PHE A C 1
ATOM 1404 O O . PHE A 1 171 ? 13.062 -8.918 -2.729 1.00 89.56 171 PHE A O 1
ATOM 1411 N N . LEU A 1 172 ? 10.829 -8.754 -2.978 1.00 90.94 172 LEU A N 1
ATOM 1412 C CA . LEU A 1 172 ? 10.858 -8.818 -4.438 1.00 90.94 172 LEU A CA 1
ATOM 1413 C C . LEU A 1 172 ? 11.502 -7.575 -5.066 1.00 90.94 172 LEU A C 1
ATOM 1415 O O . LEU A 1 172 ? 12.295 -7.696 -5.992 1.00 90.94 172 LEU A O 1
ATOM 1419 N N . PHE A 1 173 ? 11.225 -6.372 -4.587 1.00 88.94 173 PHE A N 1
ATOM 1420 C CA . PHE A 1 173 ? 11.839 -5.177 -5.162 1.00 88.94 173 PHE A CA 1
ATOM 1421 C C . PHE A 1 173 ? 13.316 -5.077 -4.784 1.00 88.94 173 PHE A C 1
ATOM 1423 O O . PHE A 1 173 ? 14.146 -4.868 -5.666 1.00 88.94 173 PHE A O 1
ATOM 1430 N N . LEU A 1 174 ? 13.671 -5.401 -3.534 1.00 88.31 174 LEU A N 1
ATOM 1431 C CA . LEU A 1 174 ? 15.065 -5.423 -3.076 1.00 88.31 174 LEU A CA 1
ATOM 1432 C C . LEU A 1 174 ? 15.982 -6.277 -3.973 1.00 88.31 174 LEU A C 1
ATOM 1434 O O . LEU A 1 174 ? 17.147 -5.941 -4.176 1.00 88.31 174 LEU A O 1
ATOM 1438 N N . MET A 1 175 ? 15.454 -7.373 -4.523 1.00 89.25 175 MET A N 1
ATOM 1439 C CA . MET A 1 175 ? 16.183 -8.290 -5.404 1.00 89.25 175 MET A CA 1
ATOM 1440 C C . MET A 1 175 ? 15.914 -8.055 -6.903 1.00 89.25 175 MET A C 1
ATOM 1442 O O . MET A 1 175 ? 16.612 -8.623 -7.741 1.00 89.25 175 MET A O 1
ATOM 1446 N N . ALA A 1 176 ? 14.947 -7.213 -7.280 1.00 88.38 176 ALA A N 1
ATOM 1447 C CA . ALA A 1 176 ? 14.524 -7.062 -8.674 1.00 88.38 176 ALA A CA 1
ATOM 1448 C C . ALA A 1 176 ? 15.656 -6.556 -9.576 1.00 88.38 176 ALA A C 1
ATOM 1450 O O . ALA A 1 176 ? 15.899 -7.121 -10.641 1.00 88.38 176 ALA A O 1
ATOM 1451 N N . HIS A 1 177 ? 16.385 -5.529 -9.131 1.00 87.06 177 HIS A N 1
ATOM 1452 C CA . HIS A 1 177 ? 17.481 -4.949 -9.908 1.00 87.06 177 HIS A CA 1
ATOM 1453 C C . HIS A 1 177 ? 18.629 -5.950 -10.131 1.00 87.06 177 HIS A C 1
ATOM 1455 O O . HIS A 1 177 ? 19.142 -6.078 -11.244 1.00 87.06 177 HIS A O 1
ATOM 1461 N N . SER A 1 178 ? 19.001 -6.720 -9.101 1.00 86.31 178 SER A N 1
ATOM 1462 C CA . SER A 1 178 ? 20.087 -7.703 -9.207 1.00 86.31 178 SER A CA 1
ATOM 1463 C C . SER A 1 178 ? 19.717 -8.877 -10.117 1.00 86.31 178 SER A C 1
ATOM 1465 O O . SER A 1 178 ? 20.549 -9.323 -10.913 1.00 86.31 178 SER A O 1
ATOM 1467 N N . VAL A 1 179 ? 18.465 -9.344 -10.056 1.00 87.62 179 VAL A N 1
ATOM 1468 C CA . VAL A 1 179 ? 17.940 -10.404 -10.928 1.00 87.62 179 VAL A CA 1
ATOM 1469 C C . VAL A 1 179 ? 17.844 -9.933 -12.377 1.00 87.62 179 VAL A C 1
ATOM 1471 O O . VAL A 1 179 ? 18.240 -10.681 -13.271 1.00 87.62 179 VAL A O 1
ATOM 1474 N N . LEU A 1 180 ? 17.390 -8.698 -12.619 1.00 87.62 180 LEU A N 1
ATOM 1475 C CA . LEU A 1 180 ? 17.288 -8.142 -13.970 1.00 87.62 180 LEU A CA 1
ATOM 1476 C C . LEU A 1 180 ? 18.653 -8.098 -14.667 1.00 87.62 180 LEU A C 1
ATOM 1478 O O . LEU A 1 180 ? 18.756 -8.499 -15.822 1.00 87.62 180 LEU A O 1
ATOM 1482 N N . ILE A 1 181 ? 19.703 -7.666 -13.962 1.00 87.44 181 ILE A N 1
ATOM 1483 C CA . ILE A 1 181 ? 21.066 -7.608 -14.513 1.00 87.44 181 ILE A CA 1
ATOM 1484 C C . ILE A 1 181 ? 21.649 -9.014 -14.706 1.00 87.44 181 ILE A C 1
ATOM 1486 O O . ILE A 1 181 ? 22.280 -9.294 -15.724 1.00 87.44 181 ILE A O 1
ATOM 1490 N N . SER A 1 182 ? 21.452 -9.907 -13.734 1.00 90.12 182 SER A N 1
ATOM 1491 C CA . SER A 1 182 ? 22.118 -11.218 -13.715 1.00 90.12 182 SER A CA 1
ATOM 1492 C C . SER A 1 182 ? 21.443 -12.256 -14.611 1.00 90.12 182 SER A C 1
ATOM 1494 O O . SER A 1 182 ? 22.090 -13.196 -15.073 1.00 90.12 182 SER A O 1
ATOM 1496 N N . SER A 1 183 ? 20.130 -12.159 -14.825 1.00 88.06 183 SER A N 1
ATOM 1497 C CA . SER A 1 183 ? 19.357 -13.130 -15.607 1.00 88.06 183 SER A CA 1
ATOM 1498 C C . SER A 1 183 ? 18.122 -12.493 -16.263 1.00 88.06 183 SER A C 1
ATOM 1500 O O . SER A 1 183 ? 16.994 -12.860 -15.920 1.00 88.06 183 SER A O 1
ATOM 1502 N N . PRO A 1 184 ? 18.303 -11.599 -17.259 1.00 85.12 184 PRO A N 1
ATOM 1503 C CA . PRO A 1 184 ? 17.195 -10.881 -17.897 1.00 85.12 184 PRO A CA 1
ATOM 1504 C C . PRO A 1 184 ? 16.100 -11.808 -18.447 1.00 85.12 184 PRO A C 1
ATOM 1506 O O . PRO A 1 184 ? 14.913 -11.528 -18.311 1.00 85.12 184 PRO A O 1
ATOM 1509 N N . GLY A 1 185 ? 16.493 -12.953 -19.022 1.00 86.00 185 GLY A N 1
ATOM 1510 C CA . GLY A 1 185 ? 15.566 -13.927 -19.612 1.00 86.00 185 GLY A CA 1
ATOM 1511 C C . GLY A 1 185 ? 14.614 -14.597 -18.614 1.00 86.00 185 GLY A C 1
ATOM 1512 O O . GLY A 1 185 ? 13.557 -15.063 -19.022 1.00 86.00 185 GLY A O 1
ATOM 1513 N N . ASN A 1 186 ? 14.950 -14.596 -17.319 1.00 86.00 186 ASN A N 1
ATOM 1514 C CA . ASN A 1 186 ? 14.135 -15.192 -16.254 1.00 86.00 186 ASN A CA 1
ATOM 1515 C C . ASN A 1 186 ? 13.355 -14.137 -15.451 1.00 86.00 186 ASN A C 1
ATOM 1517 O O . ASN A 1 186 ? 12.660 -14.476 -14.492 1.00 86.00 186 ASN A O 1
ATOM 1521 N N . PHE A 1 187 ? 13.460 -12.853 -15.808 1.00 86.81 187 PHE A N 1
ATOM 1522 C CA . PHE A 1 187 ? 12.825 -11.778 -15.047 1.00 86.81 187 PHE A CA 1
ATOM 1523 C C . PHE A 1 187 ? 11.291 -11.868 -15.066 1.00 86.81 187 PHE A C 1
ATOM 1525 O O . PHE A 1 187 ? 10.644 -11.533 -14.080 1.00 86.81 187 PHE A O 1
ATOM 1532 N N . ALA A 1 188 ? 10.695 -12.386 -16.144 1.00 85.19 188 ALA A N 1
ATOM 1533 C CA . ALA A 1 188 ? 9.249 -12.604 -16.214 1.00 85.19 188 ALA A CA 1
ATOM 1534 C C . ALA A 1 188 ? 8.763 -13.632 -15.173 1.00 85.19 188 ALA A C 1
ATOM 1536 O O . ALA A 1 188 ? 7.771 -13.397 -14.483 1.00 85.19 188 ALA A O 1
ATOM 1537 N N . ASP A 1 189 ? 9.494 -14.738 -15.005 1.00 85.62 189 ASP A N 1
ATOM 1538 C CA . ASP A 1 189 ? 9.175 -15.758 -13.999 1.00 85.62 189 ASP A CA 1
ATOM 1539 C C . ASP A 1 189 ? 9.373 -15.219 -12.578 1.00 85.62 189 ASP A C 1
ATOM 1541 O O . ASP A 1 189 ? 8.584 -15.505 -11.678 1.00 85.62 189 ASP A O 1
ATOM 1545 N N . TYR A 1 190 ? 10.390 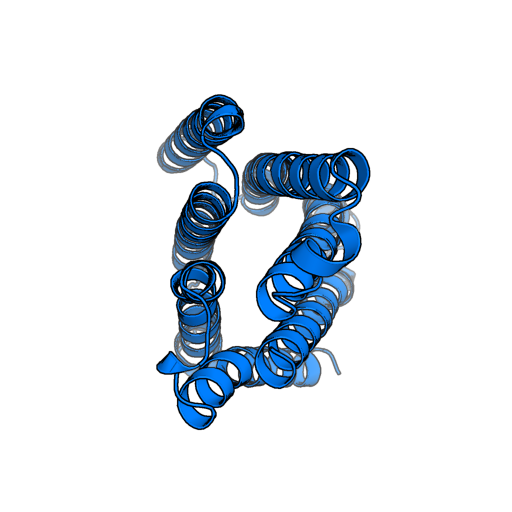-14.378 -12.388 1.00 88.06 190 TYR A N 1
ATOM 1546 C CA . TYR A 1 190 ? 10.595 -13.645 -11.145 1.00 88.06 190 TYR A CA 1
ATOM 1547 C C . TYR A 1 190 ? 9.419 -12.707 -10.831 1.00 88.06 190 TYR A C 1
ATOM 1549 O O . TYR A 1 190 ? 8.883 -12.717 -9.721 1.00 88.06 190 TYR A O 1
ATOM 1557 N N . TRP A 1 191 ? 8.959 -11.944 -11.825 1.00 89.56 191 TRP A N 1
ATOM 1558 C CA . TRP A 1 191 ? 7.840 -11.015 -11.680 1.00 89.56 191 TRP A CA 1
ATOM 1559 C C . TRP A 1 191 ? 6.506 -11.725 -11.424 1.00 89.56 191 TRP A C 1
ATOM 1561 O O . TRP A 1 191 ? 5.623 -11.176 -10.766 1.00 89.56 191 TRP A O 1
ATOM 1571 N N . ALA A 1 192 ? 6.365 -12.983 -11.854 1.00 89.19 192 ALA A N 1
ATOM 1572 C CA . ALA A 1 192 ? 5.192 -13.801 -11.553 1.00 89.19 192 ALA A CA 1
ATOM 1573 C C . ALA A 1 192 ? 4.940 -13.943 -10.042 1.00 89.19 192 ALA A C 1
ATOM 1575 O O . ALA A 1 192 ? 3.783 -14.033 -9.628 1.00 89.19 192 ALA A O 1
ATOM 1576 N N . LEU A 1 193 ? 5.987 -13.902 -9.208 1.00 90.62 193 LEU A N 1
ATOM 1577 C CA . LEU A 1 193 ? 5.846 -13.911 -7.748 1.00 90.62 193 LEU A CA 1
ATOM 1578 C C . LEU A 1 193 ? 5.094 -12.678 -7.237 1.00 90.62 193 LEU A C 1
ATOM 1580 O O . LEU A 1 193 ? 4.264 -12.804 -6.337 1.00 90.62 193 LEU A O 1
ATOM 1584 N N . ASN A 1 194 ? 5.330 -11.512 -7.844 1.00 91.31 194 ASN A N 1
ATOM 1585 C CA . ASN A 1 194 ? 4.595 -10.292 -7.523 1.00 91.31 194 ASN A CA 1
ATOM 1586 C C . ASN A 1 194 ? 3.107 -10.459 -7.870 1.00 91.31 194 ASN A C 1
ATOM 1588 O O . ASN A 1 194 ? 2.234 -10.223 -7.039 1.00 91.31 194 ASN A O 1
ATOM 1592 N N . VAL A 1 195 ? 2.808 -10.988 -9.061 1.00 91.31 195 VAL A N 1
ATOM 1593 C CA . VAL A 1 195 ? 1.425 -11.252 -9.496 1.00 91.31 195 VAL A CA 1
ATOM 1594 C C . VAL A 1 195 ? 0.718 -12.243 -8.559 1.00 91.31 195 VAL A C 1
ATOM 1596 O O . VAL A 1 195 ? -0.443 -12.043 -8.199 1.00 91.31 195 VAL A O 1
ATOM 1599 N N . ILE A 1 196 ? 1.412 -13.291 -8.105 1.00 93.19 196 ILE A N 1
ATOM 1600 C CA . ILE A 1 196 ? 0.872 -14.247 -7.127 1.00 93.19 196 ILE A CA 1
ATOM 1601 C C . ILE A 1 196 ? 0.588 -13.556 -5.787 1.00 93.19 196 ILE A C 1
ATOM 1603 O O . ILE A 1 196 ? -0.489 -13.756 -5.222 1.00 93.19 196 ILE A O 1
ATOM 1607 N N . ALA A 1 197 ? 1.502 -12.717 -5.293 1.00 93.31 197 ALA A N 1
ATOM 1608 C CA . ALA A 1 197 ? 1.295 -11.957 -4.061 1.00 93.31 197 ALA A CA 1
ATOM 1609 C C . ALA A 1 197 ? 0.063 -11.040 -4.160 1.00 93.31 197 ALA A C 1
ATOM 1611 O O . ALA A 1 197 ? -0.754 -11.014 -3.237 1.00 93.31 197 ALA A O 1
ATOM 1612 N N . ILE A 1 198 ? -0.129 -10.371 -5.305 1.00 93.62 198 ILE A N 1
ATOM 1613 C CA . ILE A 1 198 ? -1.321 -9.561 -5.603 1.00 93.62 198 ILE A CA 1
ATOM 1614 C C . ILE A 1 198 ? -2.599 -10.408 -5.530 1.00 93.62 198 ILE A C 1
ATOM 1616 O O . ILE A 1 198 ? -3.586 -9.990 -4.924 1.00 93.62 198 ILE A O 1
ATOM 1620 N N . ILE A 1 199 ? -2.605 -11.603 -6.129 1.00 94.69 199 ILE A N 1
ATOM 1621 C CA . ILE A 1 199 ? -3.770 -12.503 -6.122 1.00 94.69 199 ILE A CA 1
ATOM 1622 C C . ILE A 1 199 ? -4.125 -12.932 -4.697 1.00 94.69 199 ILE A C 1
ATOM 1624 O O . ILE A 1 199 ? -5.296 -12.871 -4.305 1.00 94.69 199 ILE A O 1
ATOM 1628 N N . VAL A 1 200 ? -3.128 -13.352 -3.914 1.00 95.06 200 VAL A N 1
ATOM 1629 C CA . VAL A 1 200 ? -3.329 -13.760 -2.517 1.00 95.06 200 VAL A CA 1
ATOM 1630 C C . VAL A 1 200 ? -3.894 -12.594 -1.712 1.00 95.06 200 VAL A C 1
ATOM 1632 O O . VAL A 1 200 ? -4.909 -12.751 -1.034 1.00 95.06 200 VAL A O 1
ATOM 1635 N N . PHE A 1 201 ? -3.306 -11.408 -1.855 1.00 94.94 201 PHE A N 1
ATOM 1636 C CA . PHE A 1 201 ? -3.772 -10.203 -1.183 1.00 94.94 201 PHE A CA 1
ATOM 1637 C C . PHE A 1 201 ? -5.225 -9.860 -1.531 1.00 94.94 201 PHE A C 1
ATOM 1639 O O . PHE A 1 201 ? -6.059 -9.724 -0.636 1.00 94.94 201 PHE A O 1
ATOM 1646 N N . ARG A 1 202 ? -5.570 -9.809 -2.824 1.00 93.88 202 ARG A N 1
ATOM 1647 C CA . ARG A 1 202 ? -6.944 -9.536 -3.284 1.00 93.88 202 ARG A CA 1
ATOM 1648 C C . ARG A 1 202 ? -7.933 -10.579 -2.763 1.00 93.88 202 ARG A C 1
ATOM 1650 O O . ARG A 1 202 ? -9.047 -10.227 -2.387 1.00 93.88 202 ARG A O 1
ATOM 1657 N N . THR A 1 203 ? -7.523 -11.842 -2.661 1.00 93.94 203 THR A N 1
ATOM 1658 C CA . THR A 1 203 ? -8.351 -12.913 -2.085 1.00 93.94 203 THR A CA 1
ATOM 1659 C C . THR A 1 203 ? -8.624 -12.687 -0.594 1.00 93.94 203 THR A C 1
ATOM 1661 O O . THR A 1 203 ? -9.768 -12.820 -0.157 1.00 93.94 203 THR A O 1
ATOM 1664 N N . ILE A 1 204 ? -7.608 -12.283 0.178 1.00 93.56 204 ILE A N 1
ATOM 1665 C CA . ILE A 1 204 ? -7.762 -11.921 1.597 1.00 93.56 204 ILE A CA 1
ATOM 1666 C C . ILE A 1 204 ? -8.733 -10.743 1.748 1.00 93.56 204 ILE A C 1
ATOM 1668 O O . ILE A 1 204 ? -9.616 -10.788 2.605 1.00 93.56 204 ILE A O 1
ATOM 1672 N N . LEU A 1 205 ? -8.632 -9.723 0.886 1.00 90.94 205 LEU A N 1
ATOM 1673 C CA . LEU A 1 205 ? -9.545 -8.575 0.900 1.00 90.94 205 LEU A CA 1
ATOM 1674 C C . LEU A 1 205 ? -10.996 -8.982 0.636 1.00 90.94 205 LEU A C 1
ATOM 1676 O O . LEU A 1 205 ? -11.891 -8.583 1.380 1.00 90.94 205 LEU A O 1
ATOM 1680 N N . ILE A 1 206 ? -11.236 -9.805 -0.389 1.00 91.31 206 ILE A N 1
ATOM 1681 C CA . ILE A 1 206 ? -12.580 -10.312 -0.707 1.00 91.31 206 ILE A CA 1
ATOM 1682 C C . ILE A 1 206 ? -13.152 -11.066 0.495 1.00 91.31 206 ILE A C 1
ATOM 1684 O O . ILE A 1 206 ? -14.300 -10.842 0.874 1.00 91.31 206 ILE A O 1
ATOM 1688 N N . PHE A 1 207 ? -12.348 -11.922 1.129 1.00 90.44 207 PHE A N 1
ATOM 1689 C CA . PHE A 1 207 ? -12.774 -12.661 2.313 1.00 90.44 207 PHE A CA 1
ATOM 1690 C C . PHE A 1 207 ? -13.087 -11.737 3.499 1.00 90.44 207 PHE A C 1
ATOM 1692 O O . PHE A 1 207 ? -14.106 -11.927 4.164 1.00 90.44 207 PHE A O 1
ATOM 1699 N N . GLY A 1 208 ? -12.263 -10.712 3.732 1.00 87.38 208 GLY A N 1
ATOM 1700 C CA . GLY A 1 208 ? -12.480 -9.710 4.777 1.00 87.38 208 GLY A CA 1
ATOM 1701 C C . GLY A 1 208 ? -13.776 -8.917 4.593 1.00 87.38 208 GLY A C 1
ATOM 1702 O O . GLY A 1 2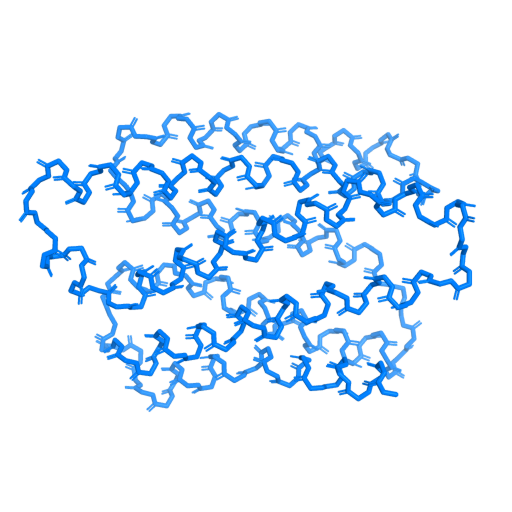08 ? 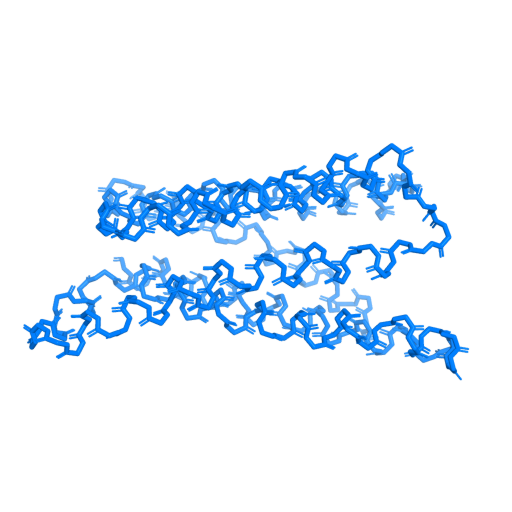-14.518 -8.723 5.556 1.00 87.38 208 GLY A O 1
ATOM 1703 N N . ILE A 1 209 ? -14.084 -8.515 3.356 1.00 88.12 209 ILE A N 1
ATOM 1704 C CA . ILE A 1 209 ? -15.326 -7.802 2.995 1.00 88.12 209 ILE A CA 1
ATOM 1705 C C . ILE A 1 209 ? -16.544 -8.732 3.077 1.00 88.12 209 ILE A C 1
ATOM 1707 O O . ILE A 1 209 ? -17.636 -8.315 3.460 1.00 88.12 209 ILE A O 1
ATOM 1711 N N . TRP A 1 210 ? -16.379 -10.005 2.710 1.00 85.25 210 TRP A N 1
ATOM 1712 C CA . TRP A 1 210 ? -17.463 -10.985 2.754 1.00 85.25 210 TRP A CA 1
ATOM 1713 C C . TRP A 1 210 ? -17.847 -11.392 4.182 1.00 85.25 210 TRP A C 1
ATOM 1715 O O . TRP A 1 210 ? -19.012 -11.694 4.440 1.00 85.25 210 TRP A O 1
ATOM 1725 N N . LYS A 1 211 ? -16.881 -11.426 5.105 1.00 82.62 211 LYS A N 1
ATOM 1726 C CA . LYS A 1 211 ? -17.099 -11.833 6.499 1.00 82.62 211 LYS A CA 1
ATOM 1727 C C . LYS A 1 211 ? -17.601 -10.708 7.399 1.00 82.62 211 LYS A C 1
ATOM 1729 O O . LYS A 1 211 ? -18.482 -10.995 8.206 1.00 82.62 211 LYS A O 1
ATOM 1734 N N . GLY A 1 212 ? -17.030 -9.504 7.293 1.00 74.81 212 GLY A N 1
ATOM 1735 C CA . GLY A 1 212 ? -17.382 -8.350 8.138 1.00 74.81 212 GLY A CA 1
ATOM 1736 C C . GLY A 1 212 ? -18.661 -7.704 7.670 1.00 74.81 212 GLY A C 1
ATOM 1737 O O . GLY A 1 212 ? -19.734 -8.042 8.205 1.00 74.81 212 GLY A O 1
#